Protein 9EDP (pdb70)

Sequence (305 aa):
GSTPFTLLPRRLPISEMTNSRFPLVIKGMVVVDPNLPLQANFQNGRITLDGELQQGTTLPTSSSTSIGRISGTYMSSTPPRVFNPVWMDLTENNWTEEFQPFNDDQPAPLGCPDFKAKILGTLIRQPNNNNGSSYYFDAYLDTRQHGTFAPYTGHAAVHSDQQQQAGHLAQGYKKIQFSPTTGIESSDQQNTDLNQLPDYGGAMTTVVSSKKGGLAPAAAPDFPGEMMILYFVVSDMMPPVRNPNGEERRDTEILCLLPQEMVTHFYEQQQAPSQGDVALVRYINAETGRVMMFEGKLHRRNNGFFTVSATARTLIVPDGYFRFDSWVNRFYTLSSPMM

Solvent-accessible surface area: 13825 Å² total; per-residue (Å²): 136,59,54,96,10,58,17,11,181,69,33,0,47,113,1,44,1,1,0,2,81,31,89,3,103,6,3,8,0,20,58,135,40,55,108,98,4,63,6,1,3,1,0,0,24,0,59,4,115,53,26,14,0,2,20,33,53,70,97,8,13,0,71,0,0,0,32,40,35,73,76,97,91,211,108,72,77,61,1,32,0,62,8,18,24,11,106,66,75,143,12,99,47,115,58,103,40,0,0,0,45,0,0,0,1,0,60,2,45,0,31,7,25,0,43,42,32,98,110,46,34,84,89,142,11,96,7,34,0,12,3,107,79,89,63,24,2,14,0,1,31,5,49,0,1,0,26,0,40,82,33,90,86,58,28,45,117,39,58,68,0,19,0,18,12,88,4,0,45,10,45,127,118,39,56,9,49,85,42,6,68,7,6,4,94,62,126,79,23,100,36,84,4,73,46,0,34,31,102,43,135,48,10,22,4,0,4,0,9,0,74,8,54,49,185,12,76,146,62,102,205,105,105,23,96,1,9,0,0,0,0,3,47,1,0,43,40,2,89,116,61,92,1,58,21,112,21,63,7,0,6,0,56,0,2,23,57,164,96,44,145,66,62,17,17,0,2,0,22,110,40,0,9,1,0,0,22,15,122,62,156,44,129,24,96,22,72,0,32,5,90,44,50,45,50,21,92,151,151,72,103,4,65,104,76

Secondary structure (DSSP, 8-state):
-PPPP---SS-GGG-B-SSSS-B--EEEE-TTS-SSB--SSS-B-TTS-B-TT--SSSSSTT-EEEEEESS-----EEEEEEEE-TTS-B--TTSSSSSSTT---S-SEEEEEEEE-GGG--EEEEEEEETT-TTTEEGGGTEEEEEESS-TTS--TT-EEEEEEEEE---TT--TTS---TTTT------PPPPB---STTEEEEEEEEEEPB--GGG----EEEEESS-HHHHHHHHHH-PPP-SSEEEEEEEETTT--EEEEEEEETTTEEEEE-SS-EEE-S-EEEEEEEEE-TTPPPPP-

Foldseek 3Di:
DFFDQWFPPDFQQPFAAQQAGFRFFFKKWAPPPDQKFFFQTQWAFLLARRAALYDLFVPAAQKWKAFWDPDDCVVWDWTKGQTAAPVRHRDDAPDQHLAHRNHHFFFFFFKFKKFFDPVLPTDIDIWTFGLQALRAAQRSRRMHIIIGPPCPPRHDGGTIMMTHTDFGADDPPGDRRHGGQNRRVDHDDHRGQDMGHQPDVQKGFIWTKGWTDHDYPPCDDDTDIDTDFHGSSRSNVSNVSSGDDDAQWWKKFWAQQPPRDGPFIWTQGRRGGTMAREDRMDIGGRRTDITTDDHDYSPDDTDHD

Organism: NCBI:txid2759888

Structure (mmCIF, N/CA/C/O backbone):
data_9EDP
#
_entry.id   9EDP
#
_cell.length_a   107.241
_cell.length_b   107.241
_cell.length_c   61.577
_cell.angle_alpha   90.00
_cell.angle_beta   90.00
_cell.angle_gamma   120.00
#
_symmetry.space_group_name_H-M   'P 31 2 1'
#
loop_
_entity.id
_entity.type
_entity.pdbx_description
1 polymer VP1
2 non-polymer 'CHLORIDE ION'
3 water water
#
loop_
_atom_site.group_PDB
_atom_site.id
_atom_site.type_symbol
_atom_site.label_atom_id
_atom_site.label_alt_id
_atom_site.label_comp_id
_atom_site.label_asym_id
_atom_site.label_entity_id
_atom_site.label_seq_id
_atom_site.pdbx_PDB_ins_code
_atom_site.Cartn_x
_atom_site.Cartn_y
_atom_site.Cartn_z
_atom_site.occupancy
_atom_site.B_iso_or_equiv
_atom_site.auth_seq_id
_atom_site.auth_comp_id
_atom_site.auth_asym_id
_atom_site.auth_atom_id
_atom_site.pdbx_PDB_model_num
ATOM 1 N N . GLY A 1 1 ? -36.905 -67.350 8.544 1.00 58.37 223 GLY A N 1
ATOM 2 C CA . GLY A 1 1 ? -37.557 -66.076 8.781 1.00 59.16 223 GLY A CA 1
ATOM 3 C C . GLY A 1 1 ? -36.607 -64.899 8.923 1.00 50.81 223 GLY A C 1
ATOM 4 O O . GLY A 1 1 ? -36.993 -63.754 8.684 1.00 58.06 223 GLY A O 1
ATOM 5 N N . SER A 1 2 ? -35.361 -65.168 9.310 1.00 48.21 224 SER A N 1
ATOM 6 C CA . SER A 1 2 ? -34.401 -64.093 9.526 1.00 48.07 224 SER A CA 1
ATOM 7 C C . SER A 1 2 ? -33.847 -63.590 8.196 1.00 38.29 224 SER A C 1
ATOM 8 O O . SER A 1 2 ? -33.661 -64.359 7.249 1.00 35.03 224 SER A O 1
ATOM 11 N N . THR A 1 3 ? -33.604 -62.289 8.130 1.00 34.01 225 THR A N 1
ATOM 12 C CA . THR A 1 3 ? -33.106 -61.653 6.918 1.00 27.46 225 THR A CA 1
ATOM 13 C C . THR A 1 3 ? -31.761 -62.245 6.513 1.00 22.50 225 THR A C 1
ATOM 14 O O . THR A 1 3 ? -30.822 -62.237 7.328 1.00 27.30 225 THR A O 1
ATOM 18 N N . PRO A 1 4 ? -31.620 -62.772 5.299 1.00 24.63 226 PRO A N 1
ATOM 19 C CA . PRO A 1 4 ? -30.318 -63.301 4.882 1.00 25.95 226 PRO A CA 1
ATOM 20 C C . PRO A 1 4 ? -29.297 -62.185 4.775 1.00 22.89 226 PRO A C 1
ATOM 21 O O . PRO A 1 4 ? -29.611 -61.072 4.353 1.00 20.31 226 PRO A O 1
ATOM 25 N N . PHE A 1 5 ? -28.065 -62.496 5.154 1.00 21.21 227 PHE A N 1
ATOM 26 C CA . PHE A 1 5 ? -26.989 -61.528 5.012 1.00 20.87 227 PHE A CA 1
ATOM 27 C C . PHE A 1 5 ? -26.621 -61.367 3.545 1.00 17.92 227 PHE A C 1
ATOM 28 O O . PHE A 1 5 ? -26.479 -62.355 2.816 1.00 17.22 227 PHE A O 1
ATOM 36 N N . THR A 1 6 ? -26.468 -60.117 3.109 1.00 17.46 228 THR A N 1
ATOM 37 C CA . THR A 1 6 ? -26.061 -59.814 1.745 1.00 15.61 228 THR A CA 1
ATOM 38 C C . THR A 1 6 ? -25.120 -58.618 1.753 1.00 14.28 228 THR A C 1
ATOM 39 O O . THR A 1 6 ? -25.061 -57.851 2.717 1.00 16.06 228 THR A O 1
ATOM 43 N N . LEU A 1 7 ? -24.366 -58.485 0.656 1.00 15.56 229 LEU A N 1
ATOM 44 C CA A LEU A 1 7 ? -23.579 -57.318 0.314 0.55 15.58 229 LEU A CA 1
ATOM 45 C CA B LEU A 1 7 ? -23.562 -57.328 0.293 0.45 15.59 229 LEU A CA 1
ATOM 46 C C . LEU A 1 7 ? -24.308 -56.502 -0.745 1.00 15.91 229 LEU A C 1
ATOM 47 O O . LEU A 1 7 ? -25.106 -57.046 -1.510 1.00 15.26 229 LEU A O 1
ATOM 56 N N . PRO A 1 8 ? -24.090 -55.191 -0.808 1.00 13.18 230 PRO A N 1
ATOM 57 C CA . PRO A 1 8 ? -24.732 -54.408 -1.873 1.00 15.17 230 PRO A CA 1
ATOM 58 C C . PRO A 1 8 ? -24.159 -54.813 -3.223 1.00 17.16 230 PRO A C 1
ATOM 59 O O . PRO A 1 8 ? -22.944 -54.938 -3.381 1.00 19.27 230 PRO A O 1
ATOM 63 N N . ARG A 1 9 ? -25.038 -55.038 -4.205 1.00 16.50 231 ARG A N 1
ATOM 64 C CA A ARG A 1 9 ? -24.586 -55.435 -5.538 0.42 17.95 231 ARG A CA 1
ATOM 65 C CA B ARG A 1 9 ? -24.580 -55.436 -5.536 0.58 17.87 231 ARG A CA 1
ATOM 66 C C . ARG A 1 9 ? -24.207 -54.176 -6.316 1.00 22.08 231 ARG A C 1
ATOM 67 O O . ARG A 1 9 ? -24.914 -53.705 -7.208 1.00 19.25 231 ARG A O 1
ATOM 82 N N . LEU A 1 10 ? -23.061 -53.615 -5.938 1.00 16.64 232 LEU A N 1
ATOM 83 C CA . LEU A 1 10 ? -22.514 -52.425 -6.554 1.00 15.70 232 LEU A CA 1
ATOM 84 C C . LEU A 1 10 ? -21.022 -52.652 -6.711 1.00 14.51 232 LEU A C 1
ATOM 85 O O . LEU A 1 10 ? -20.389 -53.190 -5.792 1.00 14.95 232 LEU A O 1
ATOM 90 N N . PRO A 1 11 ? -20.424 -52.231 -7.820 1.00 15.98 233 PRO A N 1
ATOM 91 C CA . PRO A 1 11 ? -18.964 -52.303 -7.917 1.00 15.44 233 PRO A CA 1
ATOM 92 C C . PRO A 1 11 ? -18.326 -51.321 -6.951 1.00 13.80 233 PRO A C 1
ATOM 93 O O . PRO A 1 11 ? -18.893 -50.271 -6.633 1.00 13.01 233 PRO A O 1
ATOM 97 N N . ILE A 1 12 ? -17.140 -51.700 -6.458 1.00 11.71 234 ILE A N 1
ATOM 98 C CA . ILE A 1 12 ? -16.429 -50.852 -5.503 1.00 12.90 234 ILE A CA 1
ATOM 99 C C . ILE A 1 12 ? -16.169 -49.474 -6.093 1.00 9.81 234 ILE A C 1
ATOM 100 O O . ILE A 1 12 ? -16.102 -48.477 -5.359 1.00 13.29 234 ILE A O 1
ATOM 105 N N . SER A 1 13 ? -16.016 -49.393 -7.421 1.00 12.39 235 SER A N 1
ATOM 106 C CA . SER A 1 13 ? -15.759 -48.124 -8.084 1.00 14.14 235 SER A CA 1
ATOM 107 C C . SER A 1 13 ? -16.893 -47.123 -7.888 1.00 15.26 235 SER A C 1
ATOM 108 O O . SER A 1 13 ? -16.680 -45.922 -8.085 1.00 15.12 235 SER A O 1
ATOM 111 N N . GLU A 1 14 ? -18.091 -47.584 -7.530 1.00 12.56 236 GLU A N 1
ATOM 112 C CA . GLU A 1 14 ? -19.226 -46.695 -7.314 1.00 12.50 236 GLU A CA 1
ATOM 113 C C . GLU A 1 14 ? -19.453 -46.394 -5.837 1.00 15.80 236 GLU A C 1
ATOM 114 O O . GLU A 1 14 ? -20.450 -45.756 -5.481 1.00 14.51 236 GLU A O 1
ATOM 120 N N . MET A 1 15 ? -18.537 -46.809 -4.977 1.00 12.57 237 MET A N 1
ATOM 121 C CA . MET A 1 15 ? -18.679 -46.582 -3.552 1.00 10.72 237 MET A CA 1
ATOM 122 C C . MET A 1 15 ? -17.809 -45.417 -3.094 1.00 13.51 237 MET A C 1
ATOM 123 O O . MET A 1 15 ? -16.939 -44.927 -3.817 1.00 12.38 237 MET A O 1
ATOM 128 N N . THR A 1 16 ? -18.048 -44.980 -1.858 1.00 11.39 238 THR A N 1
ATOM 129 C CA . THR A 1 16 ? -17.378 -43.811 -1.319 1.00 9.60 238 THR A CA 1
ATOM 130 C C . THR A 1 16 ? -16.767 -44.138 0.036 1.00 12.19 238 THR A C 1
ATOM 131 O O . THR A 1 16 ? -17.189 -45.068 0.724 1.00 11.85 238 THR A O 1
ATOM 135 N N . ASN A 1 17 ? -15.746 -43.361 0.392 1.00 10.43 239 ASN A N 1
ATOM 136 C CA . ASN A 1 17 ? -15.017 -43.584 1.635 1.00 10.22 239 ASN A CA 1
ATOM 137 C C . ASN A 1 17 ? -15.895 -43.272 2.842 1.00 13.29 239 ASN A C 1
ATOM 138 O O . ASN A 1 17 ? -16.674 -42.312 2.836 1.00 14.82 239 ASN A O 1
ATOM 143 N N . SER A 1 18 ? -15.754 -44.075 3.894 1.00 12.01 240 SER A N 1
ATOM 144 C CA . SER A 1 18 ? -16.504 -43.850 5.124 1.00 10.40 240 SER A CA 1
ATOM 145 C C . SER A 1 18 ? -15.824 -42.878 6.089 1.00 12.18 240 SER A C 1
ATOM 146 O O . SER A 1 18 ? -16.402 -42.575 7.141 1.00 13.00 240 SER A O 1
ATOM 149 N N . ARG A 1 19 ? -14.616 -42.396 5.771 1.00 10.41 241 ARG A N 1
ATOM 150 C CA . ARG A 1 19 ? -13.883 -41.490 6.650 1.00 8.97 241 ARG A CA 1
ATOM 151 C C . ARG A 1 19 ? -13.722 -40.085 6.079 1.00 15.20 241 ARG A C 1
ATOM 152 O O . ARG A 1 19 ? -13.259 -39.187 6.799 1.00 12.65 241 ARG A O 1
ATOM 160 N N . PHE A 1 20 ? -14.098 -39.868 4.821 1.00 11.77 242 PHE A N 1
ATOM 161 C CA . PHE A 1 20 ? -14.032 -38.556 4.181 1.00 15.76 242 PHE A CA 1
ATOM 162 C C . PHE A 1 20 ? -14.853 -38.646 2.897 1.00 14.50 242 PHE A C 1
ATOM 163 O O . PHE A 1 20 ? -14.932 -39.723 2.293 1.00 13.32 242 PHE A O 1
ATOM 171 N N . PRO A 1 21 ? -15.514 -37.561 2.474 1.00 15.17 243 PRO A N 1
ATOM 172 C CA . PRO A 1 21 ? -16.417 -37.648 1.312 1.00 17.52 243 PRO A CA 1
ATOM 173 C C . PRO A 1 21 ? -15.666 -37.777 -0.006 1.00 16.39 243 PRO A C 1
ATOM 174 O O . PRO A 1 21 ? -15.407 -36.778 -0.682 1.00 15.09 243 PRO A O 1
ATOM 178 N N . LEU A 1 22 ? -15.302 -39.008 -0.361 1.00 13.92 244 LEU A N 1
ATOM 179 C CA . LEU A 1 22 ? -14.422 -39.283 -1.496 1.00 11.07 244 LEU A CA 1
ATOM 180 C C . LEU A 1 22 ? -14.824 -40.606 -2.129 1.00 11.95 244 LEU A C 1
ATOM 181 O O . LEU A 1 22 ? -15.321 -41.503 -1.452 1.00 14.80 244 LEU A O 1
ATOM 186 N N . VAL A 1 23 ? -14.599 -40.731 -3.440 1.00 12.39 245 VAL A N 1
ATOM 187 C CA . VAL A 1 23 ? -14.839 -42.005 -4.105 1.00 11.34 245 VAL A CA 1
ATOM 188 C C . VAL A 1 23 ? -13.726 -42.990 -3.753 1.00 9.80 245 VAL A C 1
ATOM 189 O O . VAL A 1 23 ? -12.582 -42.612 -3.477 1.00 13.18 245 VAL A O 1
ATOM 193 N N . ILE A 1 24 ? -14.071 -44.272 -3.757 1.00 12.66 246 ILE A N 1
ATOM 194 C CA . ILE A 1 24 ? -13.081 -45.331 -3.593 1.00 9.56 246 ILE A CA 1
ATOM 195 C C . ILE A 1 24 ? -12.378 -45.524 -4.924 1.00 14.12 246 ILE A C 1
ATOM 196 O O . ILE A 1 24 ? -13.034 -45.695 -5.960 1.00 14.74 246 ILE A O 1
ATOM 201 N N . LYS A 1 25 ? -11.048 -45.502 -4.904 1.00 12.10 247 LYS A N 1
ATOM 202 C CA . LYS A 1 25 ? -10.280 -45.709 -6.127 1.00 12.23 247 LYS A CA 1
ATOM 203 C C . LYS A 1 25 ? -9.662 -47.102 -6.224 1.00 15.39 247 LYS A C 1
ATOM 204 O O . LYS A 1 25 ? -9.102 -47.440 -7.275 1.00 14.43 247 LYS A O 1
ATOM 210 N N . GLY A 1 26 ? -9.749 -47.907 -5.176 1.00 13.81 248 GLY A N 1
ATOM 211 C CA . GLY A 1 26 ? -9.238 -49.263 -5.225 1.00 13.47 248 GLY A CA 1
ATOM 212 C C . GLY A 1 26 ? -9.120 -49.838 -3.826 1.00 15.30 248 GLY A C 1
ATOM 213 O O . GLY A 1 26 ? -9.598 -49.261 -2.855 1.00 12.86 248 GLY A O 1
ATOM 214 N N . MET A 1 27 ? -8.487 -51.006 -3.753 1.00 12.72 249 MET A N 1
ATOM 215 C CA . MET A 1 27 ? -8.225 -51.659 -2.476 1.00 11.45 249 MET A CA 1
ATOM 216 C C . MET A 1 27 ? -6.745 -52.003 -2.390 1.00 14.27 249 MET A C 1
ATOM 217 O O . MET A 1 27 ? -6.073 -52.159 -3.407 1.00 12.87 249 MET A O 1
ATOM 222 N N . VAL A 1 28 ? -6.233 -52.128 -1.167 1.00 12.55 250 VAL A N 1
ATOM 223 C CA . VAL A 1 28 ? -4.824 -52.464 -0.981 1.00 12.75 250 VAL A CA 1
ATOM 224 C C . VAL A 1 28 ? -4.667 -53.385 0.214 1.00 13.46 250 VAL A C 1
ATOM 225 O O . VAL A 1 28 ? -5.311 -53.197 1.251 1.00 14.24 250 VAL A O 1
ATOM 229 N N A VAL A 1 29 ? -3.832 -54.408 0.062 0.92 12.85 251 VAL A N 1
ATOM 230 N N B VAL A 1 29 ? -3.800 -54.380 0.051 0.08 12.97 251 VAL A N 1
ATOM 231 C CA A VAL A 1 29 ? -3.314 -55.162 1.196 0.92 13.14 251 VAL A CA 1
ATOM 232 C CA B VAL A 1 29 ? -3.271 -55.200 1.130 0.08 13.29 251 VAL A CA 1
ATOM 233 C C A VAL A 1 29 ? -1.796 -55.025 1.160 0.92 14.86 251 VAL A C 1
ATOM 234 C C B VAL A 1 29 ? -1.761 -55.015 1.137 0.08 14.84 251 VAL A C 1
ATOM 235 O O A VAL A 1 29 ? -1.185 -55.095 0.091 0.92 14.95 251 VAL A O 1
ATOM 236 O O B VAL A 1 29 ? -1.123 -55.081 0.080 0.08 15.00 251 VAL A O 1
ATOM 243 N N . ASP A 1 30 ? -1.191 -54.774 2.317 1.00 14.68 252 ASP A N 1
ATOM 244 C CA . ASP A 1 30 ? 0.224 -54.423 2.337 1.00 14.26 252 ASP A CA 1
ATOM 245 C C . ASP A 1 30 ? 0.806 -54.696 3.713 1.00 15.91 252 ASP A C 1
ATOM 246 O O . ASP A 1 30 ? 0.297 -54.171 4.708 1.00 15.44 252 ASP A O 1
ATOM 251 N N . PRO A 1 31 ? 1.873 -55.487 3.818 1.00 17.97 253 PRO A N 1
ATOM 252 C CA . PRO A 1 31 ? 2.510 -55.668 5.132 1.00 18.49 253 PRO A CA 1
ATOM 253 C C . PRO A 1 31 ? 3.106 -54.394 5.697 1.00 19.77 253 PRO A C 1
ATOM 254 O O . PRO A 1 31 ? 3.417 -54.358 6.892 1.00 20.42 253 PRO A O 1
ATOM 258 N N . ASN A 1 32 ? 3.291 -53.352 4.886 1.00 17.28 254 ASN A N 1
ATOM 259 C CA . ASN A 1 32 ? 3.811 -52.090 5.387 1.00 18.59 254 ASN A CA 1
ATOM 260 C C . ASN A 1 32 ? 2.716 -51.084 5.722 1.00 20.81 254 ASN A C 1
ATOM 261 O O . ASN A 1 32 ? 3.029 -49.953 6.106 1.00 22.94 254 ASN A O 1
ATOM 266 N N . LEU A 1 33 ? 1.449 -51.464 5.598 1.00 17.35 255 LEU A N 1
ATOM 267 C CA . LEU A 1 33 ? 0.373 -50.694 6.212 1.00 14.32 255 LEU A CA 1
ATOM 268 C C . LEU A 1 33 ? 0.090 -51.254 7.597 1.00 16.06 255 LEU A C 1
ATOM 269 O O . LEU A 1 33 ? 0.495 -52.380 7.905 1.00 16.19 255 LEU A O 1
ATOM 274 N N . PRO A 1 34 ? -0.578 -50.497 8.470 1.00 15.48 256 PRO A N 1
ATOM 275 C CA . PRO A 1 34 ? -0.776 -50.979 9.844 1.00 16.20 256 PRO A CA 1
ATOM 276 C C . PRO A 1 34 ? -1.460 -52.335 9.854 1.00 17.00 256 PRO A C 1
ATOM 277 O O . PRO A 1 34 ? -2.415 -52.576 9.114 1.00 14.94 256 PRO A O 1
ATOM 281 N N . LEU A 1 35 ? -0.936 -53.240 10.680 1.00 13.72 257 LEU A N 1
ATOM 282 C CA . LEU A 1 35 ? -1.489 -54.589 10.711 1.00 15.61 257 LEU A CA 1
ATOM 283 C C . LEU A 1 35 ? -2.854 -54.616 11.373 1.00 17.89 257 LEU A C 1
ATOM 284 O O . LEU A 1 35 ? -3.674 -55.487 11.061 1.00 20.24 257 LEU A O 1
ATOM 289 N N . GLN A 1 36 ? -3.109 -53.683 12.285 1.00 15.74 258 GLN A N 1
ATOM 290 C CA . GLN A 1 36 ? -4.411 -53.498 12.900 1.00 15.30 258 GLN A CA 1
ATOM 291 C C . GLN A 1 36 ? -4.892 -52.088 12.603 1.00 14.03 258 GLN A C 1
ATOM 292 O O . GLN A 1 36 ? -4.085 -51.172 12.444 1.00 16.54 258 GLN A O 1
ATOM 298 N N . ALA A 1 37 ? -6.213 -51.925 12.520 1.00 13.91 259 ALA A N 1
ATOM 299 C CA . ALA A 1 37 ? -6.830 -50.644 12.199 1.00 12.06 259 ALA A CA 1
ATOM 300 C C . ALA A 1 37 ? -7.729 -50.206 13.344 1.00 12.94 259 ALA A C 1
ATOM 301 O O . ALA A 1 37 ? -8.462 -51.019 13.910 1.00 13.53 259 ALA A O 1
ATOM 303 N N . ASN A 1 38 ? -7.692 -48.909 13.664 1.00 11.28 260 ASN A N 1
ATOM 304 C CA . ASN A 1 38 ? -8.452 -48.384 14.790 1.00 11.35 260 ASN A CA 1
ATOM 305 C C . ASN A 1 38 ? -9.390 -47.248 14.402 1.00 11.96 260 ASN A C 1
ATOM 306 O O . ASN A 1 38 ? -9.795 -46.471 15.272 1.00 12.78 260 ASN A O 1
ATOM 311 N N . PHE A 1 39 ? -9.764 -47.144 13.125 1.00 13.00 261 PHE A N 1
ATOM 312 C CA . PHE A 1 39 ? -10.641 -46.062 12.693 1.00 14.51 261 PHE A CA 1
ATOM 313 C C . PHE A 1 39 ? -11.927 -46.059 13.510 1.00 13.04 261 PHE A C 1
ATOM 314 O O . PHE A 1 39 ? -12.417 -47.107 13.943 1.00 12.68 261 PHE A O 1
ATOM 322 N N . GLN A 1 40 ? -12.484 -44.864 13.708 1.00 11.42 262 GLN A N 1
ATOM 323 C CA . GLN A 1 40 ? -13.752 -44.732 14.411 1.00 9.23 262 GLN A CA 1
ATOM 324 C C . GLN A 1 40 ? -14.913 -44.476 13.468 1.00 11.32 262 GLN A C 1
ATOM 325 O O . GLN A 1 40 ? -16.069 -44.699 13.851 1.00 12.65 262 GLN A O 1
ATOM 331 N N . ASN A 1 41 ? -14.632 -44.025 12.251 1.00 12.19 263 ASN A N 1
ATOM 332 C CA . ASN A 1 41 ? -15.639 -43.906 11.213 1.00 11.00 263 ASN A CA 1
ATOM 333 C C . ASN A 1 41 ? -15.562 -45.111 10.284 1.00 10.78 263 ASN A C 1
ATOM 334 O O . ASN A 1 41 ? -14.517 -45.753 10.150 1.00 13.10 263 ASN A O 1
ATOM 339 N N . GLY A 1 42 ? -16.695 -45.435 9.670 1.00 10.27 264 GLY A N 1
ATOM 340 C CA . GLY A 1 42 ? -16.756 -46.625 8.845 1.00 11.63 264 GLY A CA 1
ATOM 341 C C . GLY A 1 42 ? -16.698 -47.912 9.627 1.00 13.40 264 GLY A C 1
ATOM 342 O O . GLY A 1 42 ? -16.122 -48.895 9.142 1.00 13.67 264 GLY A O 1
ATOM 343 N N . ARG A 1 43 ? -17.279 -47.930 10.831 1.00 9.83 265 ARG A N 1
ATOM 344 C CA . ARG A 1 43 ? -17.276 -49.096 11.713 1.00 11.72 265 ARG A CA 1
ATOM 345 C C . ARG A 1 43 ? -18.712 -49.535 11.983 1.00 11.46 265 ARG A C 1
ATOM 346 O O . ARG A 1 43 ? -19.506 -48.774 12.544 1.00 12.25 265 ARG A O 1
ATOM 354 N N . ILE A 1 44 ? -19.034 -50.762 11.600 1.00 13.26 266 ILE A N 1
ATOM 355 C CA . ILE A 1 44 ? -20.341 -51.347 11.880 1.00 11.16 266 ILE A CA 1
ATOM 356 C C . ILE A 1 44 ? -20.160 -52.855 11.904 1.00 11.19 266 ILE A C 1
ATOM 357 O O . ILE A 1 44 ? -19.307 -53.401 11.202 1.00 14.39 266 ILE A O 1
ATOM 362 N N . THR A 1 45 ? -20.940 -53.532 12.745 1.00 13.13 267 THR A N 1
ATOM 363 C CA . THR A 1 45 ? -20.954 -54.986 12.672 1.00 11.71 267 THR A CA 1
ATOM 364 C C . THR A 1 45 ? -21.741 -55.436 11.446 1.00 13.42 267 THR A C 1
ATOM 365 O O . THR A 1 45 ? -22.523 -54.678 10.866 1.00 13.76 267 THR A O 1
ATOM 369 N N . LEU A 1 46 ? -21.541 -56.699 11.061 1.00 11.42 268 LEU A N 1
ATOM 370 C CA . LEU A 1 46 ? -22.267 -57.212 9.906 1.00 10.26 268 LEU A CA 1
ATOM 371 C C . LEU A 1 46 ? -23.765 -57.272 10.163 1.00 13.58 268 LEU A C 1
ATOM 372 O O . LEU A 1 46 ? -24.550 -57.206 9.211 1.00 14.43 268 LEU A O 1
ATOM 377 N N . ASP A 1 47 ? -24.189 -57.387 11.425 1.00 13.89 269 ASP A N 1
ATOM 378 C CA . ASP A 1 47 ? -25.621 -57.387 11.695 1.00 16.92 269 ASP A CA 1
ATOM 379 C C . ASP A 1 47 ? -26.163 -55.986 11.959 1.00 19.52 269 ASP A C 1
ATOM 380 O O . ASP A 1 47 ? -27.320 -55.842 12.364 1.00 16.77 269 ASP A O 1
ATOM 385 N N . GLY A 1 48 ? -25.373 -54.954 11.688 1.00 14.23 270 GLY A N 1
ATOM 386 C CA . GLY A 1 48 ? -25.887 -53.604 11.584 1.00 13.97 270 GLY A CA 1
ATOM 387 C C . GLY A 1 48 ? -25.767 -52.737 12.814 1.00 17.15 270 GLY A C 1
ATOM 388 O O . GLY A 1 48 ? -26.520 -51.764 12.927 1.00 14.69 270 GLY A O 1
ATOM 389 N N . GLU A 1 49 ? -24.844 -53.035 13.726 1.00 13.51 271 GLU A N 1
ATOM 390 C CA . GLU A 1 49 ? -24.645 -52.228 14.924 1.00 13.67 271 GLU A CA 1
ATOM 391 C C . GLU A 1 49 ? -23.509 -51.237 14.673 1.00 15.24 271 GLU A C 1
ATOM 392 O O . GLU A 1 49 ? -22.343 -51.633 14.568 1.00 12.98 271 GLU A O 1
ATOM 398 N N . LEU A 1 50 ? -23.854 -49.953 14.589 1.00 13.77 272 LEU A N 1
ATOM 399 C CA . LEU A 1 50 ? -22.861 -48.904 14.407 1.00 11.13 272 LEU A CA 1
ATOM 400 C C . LEU A 1 50 ? -21.909 -48.859 15.594 1.00 15.23 272 LEU A C 1
ATOM 401 O O . LEU A 1 50 ? -22.303 -49.088 16.741 1.00 13.80 272 LEU A O 1
ATOM 406 N N . GLN A 1 51 ? -20.652 -48.533 15.316 1.00 12.57 273 GLN A N 1
ATOM 407 C CA A GLN A 1 51 ? -19.616 -48.463 16.337 0.63 13.82 273 GLN A CA 1
ATOM 408 C CA B GLN A 1 51 ? -19.620 -48.464 16.339 0.37 13.88 273 GLN A CA 1
ATOM 409 C C . GLN A 1 51 ? -18.865 -47.149 16.216 1.00 16.41 273 GLN A C 1
ATOM 410 O O . GLN A 1 51 ? -18.931 -46.464 15.193 1.00 13.54 273 GLN A O 1
ATOM 421 N N . GLY A 1 52 ? -18.126 -46.815 17.272 1.00 12.19 274 GLY A N 1
ATOM 422 C CA . GLY A 1 52 ? -17.258 -45.649 17.212 1.00 11.86 274 GLY A CA 1
ATOM 423 C C . GLY A 1 52 ? -18.047 -44.366 17.045 1.00 13.85 274 GLY A C 1
ATOM 424 O O . GLY A 1 52 ? -18.952 -44.054 17.830 1.00 15.06 274 GLY A O 1
ATOM 425 N N . THR A 1 53 ? -17.685 -43.596 16.024 1.00 14.02 275 THR A N 1
ATOM 426 C CA . THR A 1 53 ? -18.389 -42.368 15.669 1.00 13.21 275 THR A CA 1
ATOM 427 C C . THR A 1 53 ? -19.107 -42.509 14.329 1.00 13.37 275 THR A C 1
ATOM 428 O O . THR A 1 53 ? -19.341 -41.520 13.641 1.00 13.71 275 THR A O 1
ATOM 432 N N . THR A 1 54 ? -19.467 -43.734 13.950 1.00 11.50 276 THR A N 1
ATOM 433 C CA . THR A 1 54 ? -19.877 -43.992 12.567 1.00 11.17 276 THR A CA 1
ATOM 434 C C . THR A 1 54 ? -21.331 -43.595 12.328 1.00 13.60 276 THR A C 1
ATOM 435 O O . THR A 1 54 ? -22.236 -44.051 13.034 1.00 12.98 276 THR A O 1
ATOM 439 N N . LEU A 1 55 ? -21.539 -42.736 11.328 1.00 11.36 277 LEU A N 1
ATOM 440 C CA . LEU A 1 55 ? -22.872 -42.421 10.826 1.00 14.56 277 LEU A CA 1
ATOM 441 C C . LEU A 1 55 ? -23.421 -43.567 9.975 1.00 12.08 277 LEU A C 1
ATOM 442 O O . LEU A 1 55 ? -22.669 -44.250 9.285 1.00 12.85 277 LEU A O 1
ATOM 447 N N . PRO A 1 56 ? -24.741 -43.752 9.954 1.00 13.01 278 PRO A N 1
ATOM 448 C CA . PRO A 1 56 ? -25.313 -44.813 9.111 1.00 13.26 278 PRO A CA 1
ATOM 449 C C . PRO A 1 56 ? -25.283 -44.500 7.618 1.00 10.14 278 PRO A C 1
ATOM 450 O O . PRO A 1 56 ? -25.292 -45.432 6.800 1.00 13.16 278 PRO A O 1
ATOM 454 N N . THR A 1 57 ? -25.281 -43.219 7.245 1.00 13.10 279 THR A N 1
ATOM 455 C CA . THR A 1 57 ? -25.299 -42.768 5.857 1.00 10.64 279 THR A CA 1
ATOM 456 C C . THR A 1 57 ? -24.334 -41.594 5.723 1.00 12.63 279 THR A C 1
ATOM 457 O O . THR A 1 57 ? -23.838 -41.061 6.716 1.00 12.96 279 THR A O 1
ATOM 461 N N . SER A 1 58 ? -24.106 -41.138 4.491 1.00 12.63 280 SER A N 1
ATOM 462 C CA A SER A 1 58 ? -23.125 -40.083 4.216 0.57 13.83 280 SER A CA 1
ATOM 463 C CA B SER A 1 58 ? -23.114 -40.086 4.247 0.28 13.86 280 SER A CA 1
ATOM 464 C CA C SER A 1 58 ? -23.117 -40.086 4.238 0.15 13.88 280 SER A CA 1
ATOM 465 C C . SER A 1 58 ? -23.736 -38.696 4.394 1.00 16.31 280 SER A C 1
ATOM 466 O O . SER A 1 58 ? -23.709 -37.853 3.493 1.00 15.29 280 SER A O 1
ATOM 473 N N . THR A 1 59 ? -24.280 -38.444 5.585 1.00 14.60 281 THR A N 1
ATOM 474 C CA . THR A 1 59 ? -24.896 -37.142 5.798 1.00 14.23 281 THR A CA 1
ATOM 475 C C . THR A 1 59 ? -23.866 -36.065 6.111 1.00 15.27 281 THR A C 1
ATOM 476 O O . THR A 1 59 ? -23.998 -34.924 5.652 1.00 20.05 281 THR A O 1
ATOM 480 N N . SER A 1 60 ? -22.844 -36.396 6.892 1.00 12.26 282 SER A N 1
ATOM 481 C CA . SER A 1 60 ? -21.981 -35.357 7.435 1.00 12.08 282 SER A CA 1
ATOM 482 C C . SER A 1 60 ? -20.621 -35.904 7.832 1.00 13.23 282 SER A C 1
ATOM 483 O O . SER A 1 60 ? -20.049 -35.482 8.840 1.00 13.98 282 SER A O 1
ATOM 486 N N . ILE A 1 61 ? -20.102 -36.857 7.057 1.00 12.78 283 ILE A N 1
ATOM 487 C CA . ILE A 1 61 ? -18.804 -37.438 7.379 1.00 10.21 283 ILE A CA 1
ATOM 488 C C . ILE A 1 61 ? -17.734 -36.363 7.325 1.00 15.01 283 ILE A C 1
ATOM 489 O O . ILE A 1 61 ? -17.617 -35.627 6.335 1.00 14.95 283 ILE A O 1
ATOM 494 N N . GLY A 1 62 ? -16.930 -36.283 8.386 1.00 12.81 284 GLY A N 1
ATOM 495 C CA . GLY A 1 62 ? -15.859 -35.312 8.479 1.00 13.74 284 GLY A CA 1
ATOM 496 C C . GLY A 1 62 ? -16.275 -33.963 9.019 1.00 11.46 284 GLY A C 1
ATOM 497 O O . GLY A 1 62 ? -15.412 -33.096 9.210 1.00 12.34 284 GLY A O 1
ATOM 498 N N . ARG A 1 63 ? -17.562 -33.757 9.282 1.00 11.68 285 ARG A N 1
ATOM 499 C CA . ARG A 1 63 ? -18.038 -32.477 9.784 1.00 11.13 285 ARG A CA 1
ATOM 500 C C . ARG A 1 63 ? -18.125 -32.477 11.306 1.00 11.81 285 ARG A C 1
ATOM 501 O O . ARG A 1 63 ? -18.251 -33.526 11.937 1.00 12.98 285 ARG A O 1
ATOM 509 N N . ILE A 1 64 ? -18.051 -31.275 11.896 1.00 11.38 286 ILE A N 1
ATOM 510 C CA . ILE A 1 64 ? -18.465 -31.065 13.281 1.00 11.59 286 ILE A CA 1
ATOM 511 C C . ILE A 1 64 ? -19.436 -29.891 13.307 1.00 12.46 286 ILE A C 1
ATOM 512 O O . ILE A 1 64 ? -19.421 -29.021 12.434 1.00 15.33 286 ILE A O 1
ATOM 517 N N . SER A 1 65 ? -20.292 -29.878 14.330 1.00 11.19 287 SER A N 1
ATOM 518 C CA . SER A 1 65 ? -21.388 -28.919 14.396 1.00 12.01 287 SER A CA 1
ATOM 519 C C . SER A 1 65 ? -21.606 -28.496 15.838 1.00 13.71 287 SER A C 1
ATOM 520 O O . SER A 1 65 ? -21.280 -29.226 16.770 1.00 12.64 287 SER A O 1
ATOM 523 N N . GLY A 1 66 ? -22.219 -27.332 16.007 1.00 15.25 288 GLY A N 1
ATOM 524 C CA . GLY A 1 66 ? -22.586 -26.903 17.345 1.00 18.01 288 GLY A CA 1
ATOM 525 C C . GLY A 1 66 ? -23.057 -25.468 17.321 1.00 14.56 288 GLY A C 1
ATOM 526 O O . GLY A 1 66 ? -23.456 -24.955 16.279 1.00 16.05 288 GLY A O 1
ATOM 527 N N . THR A 1 67 ? -23.009 -24.831 18.487 1.00 16.38 289 THR A N 1
ATOM 528 C CA . THR A 1 67 ? -23.415 -23.441 18.604 1.00 17.52 289 THR A CA 1
ATOM 529 C C . THR A 1 67 ? -22.215 -22.595 19.003 1.00 21.49 289 THR A C 1
ATOM 530 O O . THR A 1 67 ? -21.340 -23.045 19.749 1.00 20.16 289 THR A O 1
ATOM 534 N N . TYR A 1 68 ? -22.179 -21.374 18.482 1.00 17.58 290 TYR A N 1
ATOM 535 C CA . TYR A 1 68 ? -21.030 -20.505 18.671 1.00 16.49 290 TYR A CA 1
ATOM 536 C C . TYR A 1 68 ? -20.935 -20.064 20.125 1.00 19.70 290 TYR A C 1
ATOM 537 O O . TYR A 1 68 ? -21.943 -19.729 20.747 1.00 19.81 290 TYR A O 1
ATOM 546 N N . MET A 1 69 ? -19.716 -20.086 20.660 1.00 17.88 291 MET A N 1
ATOM 547 C CA . MET A 1 69 ? -19.405 -19.589 22.000 1.00 19.11 291 MET A CA 1
ATOM 548 C C . MET A 1 69 ? -18.561 -18.329 21.863 1.00 21.79 291 MET A C 1
ATOM 549 O O . MET A 1 69 ? -17.451 -18.380 21.328 1.00 24.62 291 MET A O 1
ATOM 554 N N . SER A 1 70 ? -19.085 -17.195 22.336 1.00 26.18 292 SER A N 1
ATOM 555 C CA . SER A 1 70 ? -18.315 -15.960 22.242 1.00 36.10 292 SER A CA 1
ATOM 556 C C . SER A 1 70 ? -17.118 -15.938 23.188 1.00 46.25 292 SER A C 1
ATOM 557 O O . SER A 1 70 ? -16.316 -15.001 23.122 1.00 51.10 292 SER A O 1
ATOM 560 N N . SER A 1 71 ? -16.973 -16.942 24.050 1.00 44.74 293 SER A N 1
ATOM 561 C CA . SER A 1 71 ? -15.844 -17.035 24.964 1.00 65.20 293 SER A CA 1
ATOM 562 C C . SER A 1 71 ? -15.307 -18.460 24.975 1.00 57.29 293 SER A C 1
ATOM 563 O O . SER A 1 71 ? -16.060 -19.428 24.834 1.00 52.21 293 SER A O 1
ATOM 566 N N . THR A 1 72 ? -13.992 -18.576 25.148 1.00 51.61 294 THR A N 1
ATOM 567 C CA . THR A 1 72 ? -13.366 -19.877 25.330 1.00 53.60 294 THR A CA 1
ATOM 568 C C . THR A 1 72 ? -13.943 -20.572 26.567 1.00 60.70 294 THR A C 1
ATOM 569 O O . THR A 1 72 ? -14.336 -19.909 27.533 1.00 64.78 294 THR A O 1
ATOM 573 N N A PRO A 1 73 ? -14.008 -21.915 26.563 0.45 54.93 295 PRO A N 1
ATOM 574 N N B PRO A 1 73 ? -14.040 -21.914 26.550 0.55 54.93 295 PRO A N 1
ATOM 575 C CA A PRO A 1 73 ? -14.434 -22.701 27.728 0.45 56.63 295 PRO A CA 1
ATOM 576 C CA B PRO A 1 73 ? -14.561 -22.706 27.674 0.55 56.62 295 PRO A CA 1
ATOM 577 C C A PRO A 1 73 ? -13.634 -22.383 28.992 0.45 52.34 295 PRO A C 1
ATOM 578 C C B PRO A 1 73 ? -13.918 -22.366 29.020 0.55 52.47 295 PRO A C 1
ATOM 579 O O A PRO A 1 73 ? -12.506 -22.859 29.128 0.45 47.42 295 PRO A O 1
ATOM 580 O O B PRO A 1 73 ? -14.645 -22.040 29.959 0.55 50.53 295 PRO A O 1
ATOM 587 N N . ARG A 1 89 ? -1.567 -14.310 7.720 1.00 68.73 311 ARG A N 1
ATOM 588 C CA . ARG A 1 89 ? -2.712 -13.764 8.442 1.00 67.25 311 ARG A CA 1
ATOM 589 C C . ARG A 1 89 ? -2.798 -14.340 9.850 1.00 54.60 311 ARG A C 1
ATOM 590 O O . ARG A 1 89 ? -2.051 -15.259 10.198 1.00 53.38 311 ARG A O 1
ATOM 598 N N . VAL A 1 90 ? -3.712 -13.797 10.652 1.00 47.77 312 VAL A N 1
ATOM 599 C CA . VAL A 1 90 ? -3.908 -14.209 12.040 1.00 47.91 312 VAL A CA 1
ATOM 600 C C . VAL A 1 90 ? -5.245 -14.936 12.143 1.00 38.23 312 VAL A C 1
ATOM 601 O O . VAL A 1 90 ? -6.304 -14.364 11.854 1.00 34.94 312 VAL A O 1
ATOM 605 N N . PHE A 1 91 ? -5.194 -16.195 12.560 1.00 39.59 313 PHE A N 1
ATOM 606 C CA . PHE A 1 91 ? -6.361 -17.068 12.600 1.00 35.28 313 PHE A CA 1
ATOM 607 C C . PHE A 1 91 ? -6.810 -17.232 14.045 1.00 36.49 313 PHE A C 1
ATOM 608 O O . PHE A 1 91 ? -6.094 -17.817 14.864 1.00 45.16 313 PHE A O 1
ATOM 616 N N . ASN A 1 92 ? -7.992 -16.719 14.352 1.00 24.78 314 ASN A N 1
ATOM 617 C CA . ASN A 1 92 ? -8.483 -16.811 15.711 1.00 25.92 314 ASN A CA 1
ATOM 618 C C . ASN A 1 92 ? -9.444 -17.983 15.860 1.00 23.63 314 ASN A C 1
ATOM 619 O O . ASN A 1 92 ? -10.134 -18.354 14.906 1.00 22.01 314 ASN A O 1
ATOM 624 N N . PRO A 1 93 ? -9.486 -18.591 17.046 1.00 25.18 315 PRO A N 1
ATOM 625 C CA . PRO A 1 93 ? -10.382 -19.731 17.250 1.00 23.32 315 PRO A CA 1
ATOM 626 C C . PRO A 1 93 ? -11.836 -19.296 17.259 1.00 22.84 315 PRO A C 1
ATOM 627 O O . PRO A 1 93 ? -12.184 -18.221 17.756 1.00 22.92 315 PRO A O 1
ATOM 631 N N . VAL A 1 94 ? -12.679 -20.137 16.677 1.00 18.21 316 VAL A N 1
ATOM 632 C CA . VAL A 1 94 ? -14.128 -19.985 16.701 1.00 20.36 316 VAL A CA 1
ATOM 633 C C . VAL A 1 94 ? -14.645 -21.163 17.513 1.00 20.12 316 VAL A C 1
ATOM 634 O O . VAL A 1 94 ? -14.657 -22.297 17.020 1.00 19.99 316 VAL A O 1
ATOM 638 N N . TRP A 1 95 ? -15.053 -20.911 18.758 1.00 18.20 317 TRP A N 1
ATOM 639 C CA . TRP A 1 95 ? -15.393 -21.988 19.675 1.00 16.94 317 TRP A CA 1
ATOM 640 C C . TRP A 1 95 ? -16.812 -22.490 19.456 1.00 17.27 317 TRP A C 1
ATOM 641 O O . TRP A 1 95 ? -17.745 -21.715 19.225 1.00 17.22 317 TRP A O 1
ATOM 652 N N . MET A 1 96 ? -16.971 -23.806 19.557 1.00 16.33 318 MET A N 1
ATOM 653 C CA . MET A 1 96 ? -18.232 -24.472 19.278 1.00 14.80 318 MET A CA 1
ATOM 654 C C . MET A 1 96 ? -18.624 -25.323 20.471 1.00 17.12 318 MET A C 1
ATOM 655 O O . MET A 1 96 ? -17.829 -26.134 20.954 1.00 19.45 318 MET A O 1
ATOM 660 N N . ASP A 1 97 ? -19.841 -25.113 20.953 1.00 19.36 319 ASP A N 1
ATOM 661 C CA . ASP A 1 97 ? -20.469 -25.997 21.926 1.00 18.38 319 ASP A CA 1
ATOM 662 C C . ASP A 1 97 ? -21.096 -27.124 21.111 1.00 18.62 319 ASP A C 1
ATOM 663 O O . ASP A 1 97 ? -22.113 -26.929 20.449 1.00 17.55 319 ASP A O 1
ATOM 668 N N . LEU A 1 98 ? -20.460 -28.294 21.121 1.00 16.72 320 LEU A N 1
ATOM 669 C CA . LEU A 1 98 ? -20.725 -29.303 20.098 1.00 18.38 320 LEU A CA 1
ATOM 670 C C . LEU A 1 98 ? -22.110 -29.925 20.229 1.00 18.65 320 LEU A C 1
ATOM 671 O O . LEU A 1 98 ? -22.603 -30.172 21.332 1.00 16.75 320 LEU A O 1
ATOM 676 N N . THR A 1 99 ? -22.726 -30.194 19.077 1.00 13.97 321 THR A N 1
ATOM 677 C CA . THR A 1 99 ? -23.914 -31.024 18.945 1.00 14.73 321 THR A CA 1
ATOM 678 C C . THR A 1 99 ? -23.574 -32.163 17.992 1.00 12.73 321 THR A C 1
ATOM 679 O O . THR A 1 99 ? -22.496 -32.179 17.395 1.00 14.01 321 THR A O 1
ATOM 683 N N . GLU A 1 100 ? -24.491 -33.119 17.841 1.00 14.68 322 GLU A N 1
ATOM 684 C CA . GLU A 1 100 ? -24.401 -33.980 16.670 1.00 14.93 322 GLU A CA 1
ATOM 685 C C . GLU A 1 100 ? -24.595 -33.130 15.418 1.00 15.22 322 GLU A C 1
ATOM 686 O O . GLU A 1 100 ? -25.125 -32.012 15.473 1.00 15.12 322 GLU A O 1
ATOM 692 N N . ASN A 1 101 ? -24.161 -33.661 14.271 1.00 11.57 323 ASN A N 1
ATOM 693 C CA . ASN A 1 101 ? -24.309 -32.897 13.037 1.00 13.81 323 ASN A CA 1
ATOM 694 C C . ASN A 1 101 ? -25.765 -32.744 12.622 1.00 15.24 323 ASN A C 1
ATOM 695 O O . ASN A 1 101 ? -26.064 -31.894 11.780 1.00 15.86 323 ASN A O 1
ATOM 700 N N . ASN A 1 102 ? -26.667 -33.562 13.159 1.00 14.82 324 ASN A N 1
ATOM 701 C CA . ASN A 1 102 ? -28.094 -33.380 12.911 1.00 18.25 324 ASN A CA 1
ATOM 702 C C . ASN A 1 102 ? -28.732 -32.458 13.940 1.00 17.97 324 ASN A C 1
ATOM 703 O O . ASN A 1 102 ? -29.969 -32.390 14.024 1.00 17.87 324 ASN A O 1
ATOM 708 N N . TRP A 1 103 ? -27.905 -31.787 14.745 1.00 16.96 325 TRP A N 1
ATOM 709 C CA . TRP A 1 103 ? -28.231 -30.726 15.692 1.00 18.14 325 TRP A CA 1
ATOM 710 C C . TRP A 1 103 ? -28.860 -31.267 16.972 1.00 21.39 325 TRP A C 1
ATOM 711 O O . TRP A 1 103 ? -29.202 -30.469 17.847 1.00 25.26 325 TRP A O 1
ATOM 722 N N . THR A 1 104 ? -28.992 -32.584 17.129 1.00 17.77 326 THR A N 1
ATOM 723 C CA . THR A 1 104 ? -29.402 -33.141 18.408 1.00 21.10 326 THR A CA 1
ATOM 724 C C . THR A 1 104 ? -28.246 -33.052 19.407 1.00 22.72 326 THR A C 1
ATOM 725 O O . THR A 1 104 ? -27.098 -32.780 19.055 1.00 16.30 326 THR A O 1
ATOM 729 N N . GLU A 1 105 ? -28.548 -33.276 20.677 1.00 19.55 327 GLU A N 1
ATOM 730 C CA A GLU A 1 105 ? -27.577 -33.069 21.746 0.52 21.50 327 GLU A CA 1
ATOM 731 C CA B GLU A 1 105 ? -27.518 -33.006 21.660 0.48 21.40 327 GLU A CA 1
ATOM 732 C C . GLU A 1 105 ? -26.488 -34.134 21.713 1.00 18.85 327 GLU A C 1
ATOM 733 O O . GLU A 1 105 ? -26.768 -35.301 21.432 1.00 18.32 327 GLU A O 1
ATOM 744 N N . PHE A 1 106 ? -25.250 -33.732 22.014 1.00 14.37 328 PHE A N 1
ATOM 745 C CA . PHE A 1 106 ? -24.125 -34.632 22.252 1.00 15.44 328 PHE A CA 1
ATOM 746 C C . PHE A 1 106 ? -23.780 -34.569 23.735 1.00 17.58 328 PHE A C 1
ATOM 747 O O . PHE A 1 106 ? -23.467 -33.494 24.246 1.00 18.38 328 PHE A O 1
ATOM 755 N N . GLN A 1 107 ? -23.818 -35.710 24.416 1.00 15.45 329 GLN A N 1
ATOM 756 C CA . GLN A 1 107 ? -23.458 -35.745 25.831 1.00 15.81 329 GLN A CA 1
ATOM 757 C C . GLN A 1 107 ? -21.961 -35.979 25.971 1.00 16.09 329 GLN A C 1
ATOM 758 O O . GLN A 1 107 ? -21.481 -37.073 25.631 1.00 19.54 329 GLN A O 1
ATOM 764 N N . PRO A 1 108 ? -21.197 -35.024 26.487 1.00 16.17 330 PRO A N 1
ATOM 765 C CA . PRO A 1 108 ? -19.755 -35.224 26.648 1.00 17.23 330 PRO A CA 1
ATOM 766 C C . PRO A 1 108 ? -19.451 -36.119 27.845 1.00 22.85 330 PRO A C 1
ATOM 767 O O . PRO A 1 108 ? -20.310 -36.411 28.679 1.00 19.10 330 PRO A O 1
ATOM 771 N N . PHE A 1 109 ? -18.200 -36.576 27.896 1.00 17.84 331 PHE A N 1
ATOM 772 C CA . PHE A 1 109 ? -17.696 -37.382 29.010 1.00 17.85 331 PHE A CA 1
ATOM 773 C C . PHE A 1 109 ? -18.491 -38.674 29.191 1.00 20.74 331 PHE A C 1
ATOM 774 O O . PHE A 1 109 ? -18.554 -39.222 30.293 1.00 22.42 331 PHE A O 1
ATOM 782 N N . ASN A 1 110 ? -19.118 -39.180 28.121 1.00 18.18 332 ASN A N 1
ATOM 783 C CA . ASN A 1 110 ? -19.959 -40.362 28.270 1.00 18.20 332 ASN A CA 1
ATOM 784 C C . ASN A 1 110 ? -19.396 -41.544 27.487 1.00 23.24 332 ASN A C 1
ATOM 785 O O . ASN A 1 110 ? -18.193 -41.821 27.563 1.00 19.48 332 ASN A O 1
ATOM 790 N N . ASP A 1 111 ? -20.246 -42.234 26.723 1.00 18.96 333 ASP A N 1
ATOM 791 C CA A ASP A 1 111 ? -19.869 -43.492 26.089 0.59 21.02 333 ASP A CA 1
ATOM 792 C CA B ASP A 1 111 ? -19.896 -43.497 26.085 0.41 21.06 333 ASP A CA 1
ATOM 793 C C . ASP A 1 111 ? -19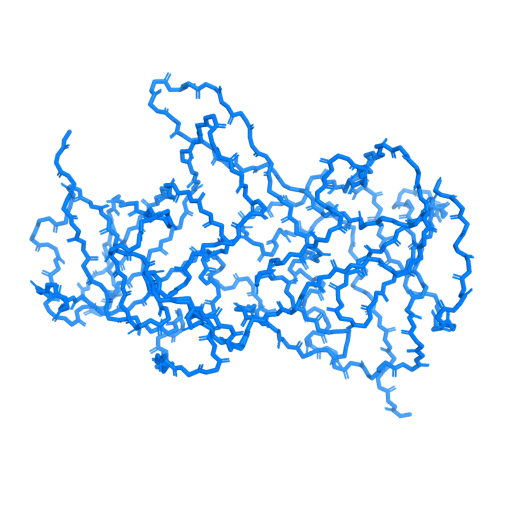.689 -43.359 24.578 1.00 23.90 333 ASP A C 1
ATOM 794 O O . ASP A 1 111 ? -19.827 -44.342 23.846 1.00 20.52 333 ASP A O 1
ATOM 803 N N . GLN A 1 112 ? -19.368 -42.158 24.101 1.00 18.98 334 GLN A N 1
ATOM 804 C CA . GLN A 1 112 ? -19.165 -41.912 22.676 1.00 14.50 334 GLN A CA 1
ATOM 805 C C . GLN A 1 112 ? -17.985 -40.950 22.574 1.00 15.59 334 GLN A C 1
ATOM 806 O O . GLN A 1 112 ? -17.979 -39.913 23.260 1.00 18.24 334 GLN A O 1
ATOM 812 N N . PRO A 1 113 ? -16.982 -41.254 21.737 1.00 15.59 335 PRO A N 1
ATOM 813 C CA . PRO A 1 113 ? -15.728 -40.476 21.772 1.00 13.16 335 PRO A CA 1
ATOM 814 C C . PRO A 1 113 ? -15.859 -3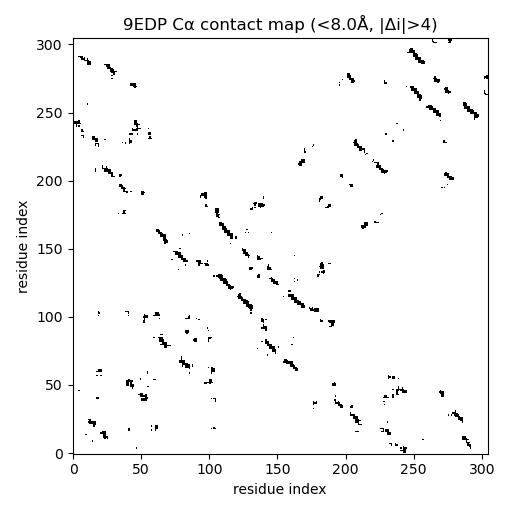9.050 21.283 1.00 15.59 335 PRO A C 1
ATOM 815 O O . PRO A 1 113 ? -15.067 -38.191 21.694 1.00 15.18 335 PRO A O 1
ATOM 819 N N . ALA A 1 114 ? -16.794 -38.787 20.379 1.00 14.92 336 ALA A N 1
ATOM 820 C CA . ALA A 1 114 ? -16.991 -37.491 19.751 1.00 17.35 336 ALA A CA 1
ATOM 821 C C . ALA A 1 114 ? -18.336 -37.583 19.050 1.00 14.07 336 ALA A C 1
ATOM 822 O O . ALA A 1 114 ? -18.880 -38.689 18.937 1.00 14.67 336 ALA A O 1
ATOM 824 N N . PRO A 1 115 ? -18.917 -36.469 18.599 1.00 12.67 337 PRO A N 1
ATOM 825 C CA . PRO A 1 115 ? -20.141 -36.559 17.792 1.00 12.55 337 PRO A CA 1
ATOM 826 C C . PRO A 1 115 ? -19.918 -37.445 16.574 1.00 14.26 337 PRO A C 1
ATOM 827 O O . PRO A 1 115 ? -18.797 -37.586 16.079 1.00 13.64 337 PRO A O 1
ATOM 831 N N . LEU A 1 116 ? -21.002 -38.041 16.088 1.00 11.96 338 LEU A N 1
ATOM 832 C CA . LEU A 1 116 ? -20.865 -38.951 14.961 1.00 12.07 338 LEU A CA 1
ATOM 833 C C . LEU A 1 116 ? -20.360 -38.188 13.747 1.00 11.09 338 LEU A C 1
ATOM 834 O O . LEU A 1 116 ? -20.712 -37.024 13.535 1.00 14.36 338 LEU A O 1
ATOM 839 N N . GLY A 1 117 ? -19.510 -38.842 12.954 1.00 11.54 339 GLY A N 1
ATOM 840 C CA . GLY A 1 117 ? -18.953 -38.209 11.780 1.00 10.75 339 GLY A CA 1
ATOM 841 C C . GLY A 1 117 ? -17.744 -37.338 12.033 1.00 12.21 339 GLY A C 1
ATOM 842 O O . GLY A 1 117 ? -17.085 -36.926 11.070 1.00 13.37 339 GLY A O 1
ATOM 843 N N . CYS A 1 118 ? -17.427 -37.047 13.289 1.00 10.63 340 CYS A N 1
ATOM 844 C CA . CYS A 1 118 ? -16.238 -36.268 13.609 1.00 12.71 340 CYS A CA 1
ATOM 845 C C . CYS A 1 118 ? -15.008 -36.900 12.953 1.00 11.63 340 CYS A C 1
ATOM 846 O O . CYS A 1 118 ? -14.887 -38.128 12.937 1.00 12.50 340 CYS A O 1
ATOM 849 N N . PRO A 1 119 ? -14.092 -36.106 12.389 1.00 12.40 341 PRO A N 1
ATOM 850 C CA . PRO A 1 119 ? -12.862 -36.682 11.824 1.00 11.25 341 PRO A CA 1
ATOM 851 C C . PRO A 1 119 ? -12.158 -37.615 12.805 1.00 13.12 341 PRO A C 1
ATOM 852 O O . PRO A 1 119 ? -12.094 -37.351 14.010 1.00 14.26 341 PRO A O 1
ATOM 856 N N . ASP A 1 120 ? -11.621 -38.721 12.283 1.00 12.14 342 ASP A N 1
ATOM 857 C CA . ASP A 1 120 ? -10.891 -39.688 13.096 1.00 13.30 342 ASP A CA 1
ATOM 858 C C . ASP A 1 120 ? -9.433 -39.775 12.656 1.00 13.54 342 ASP A C 1
ATOM 859 O O . ASP A 1 120 ? -8.810 -40.835 12.694 1.00 14.45 342 ASP A O 1
ATOM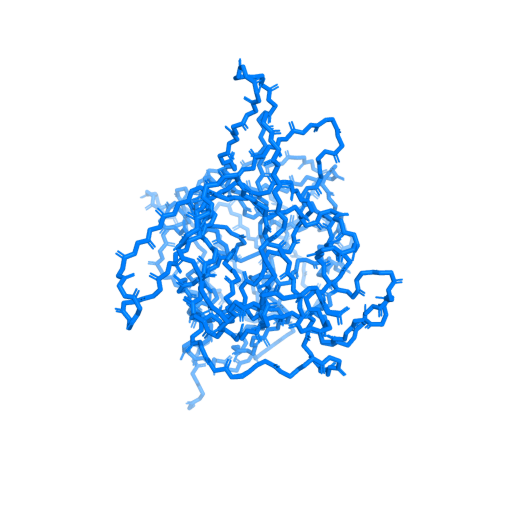 864 N N . PHE A 1 121 ? -8.873 -38.639 12.245 1.00 13.18 343 PHE A N 1
ATOM 865 C CA . PHE A 1 121 ? -7.464 -38.540 11.900 1.00 13.11 343 PHE A CA 1
ATOM 866 C C . PHE A 1 121 ? -6.944 -37.184 12.360 1.00 18.03 343 PHE A C 1
ATOM 867 O O . PHE A 1 121 ? -7.718 -36.273 12.689 1.00 16.25 343 PHE A O 1
ATOM 875 N N . LYS A 1 122 ? -5.613 -37.062 12.389 1.00 17.05 344 LYS A N 1
ATOM 876 C CA . LYS A 1 122 ? -4.927 -35.869 12.875 1.00 14.50 344 LYS A CA 1
ATOM 877 C C . LYS A 1 122 ? -4.385 -35.080 11.691 1.00 17.58 344 LYS A C 1
ATOM 878 O O . LYS A 1 122 ? -3.444 -35.521 11.028 1.00 19.79 344 LYS A O 1
ATOM 884 N N . ALA A 1 123 ? -4.953 -33.904 11.441 1.00 15.23 345 ALA A N 1
ATOM 885 C CA . ALA A 1 123 ? -4.472 -33.067 10.353 1.00 15.53 345 ALA A CA 1
ATOM 886 C C . ALA A 1 123 ? -5.011 -31.661 10.533 1.00 13.13 345 ALA A C 1
ATOM 887 O O . ALA A 1 123 ? -5.989 -31.440 11.245 1.00 16.65 345 ALA A O 1
ATOM 889 N N . LYS A 1 124 ? -4.371 -30.712 9.857 1.00 13.83 346 LYS A N 1
ATOM 890 C CA . LYS A 1 124 ? -4.987 -29.410 9.619 1.00 16.78 346 LYS A CA 1
ATOM 891 C C . LYS A 1 124 ? -5.994 -29.590 8.485 1.00 17.64 346 LYS A C 1
ATOM 892 O O . LYS A 1 124 ? -5.619 -29.690 7.315 1.00 16.10 346 LYS A O 1
ATOM 898 N N . ILE A 1 125 ? -7.277 -29.656 8.834 1.00 15.31 347 ILE A N 1
ATOM 899 C CA . ILE A 1 125 ? -8.337 -29.936 7.869 1.00 14.40 347 ILE A CA 1
ATOM 900 C C . ILE A 1 125 ? -8.901 -28.613 7.378 1.00 14.36 347 ILE A C 1
ATOM 901 O O . ILE A 1 125 ? -9.434 -27.832 8.172 1.00 15.24 347 ILE A O 1
ATOM 906 N N . LEU A 1 126 ? -8.803 -28.364 6.075 1.00 12.96 348 LEU A N 1
ATOM 907 C CA . LEU A 1 126 ? -9.307 -27.126 5.499 1.00 12.03 348 LEU A CA 1
ATOM 908 C C . LEU A 1 126 ? -10.775 -27.275 5.145 1.00 13.84 348 LEU A C 1
ATOM 909 O O . LEU A 1 126 ? -11.243 -28.360 4.805 1.00 15.89 348 LEU A O 1
ATOM 914 N N . GLY A 1 127 ? -11.500 -26.170 5.209 1.00 15.89 349 GLY A N 1
ATOM 915 C CA . GLY A 1 127 ? -12.898 -26.242 4.840 1.00 16.82 349 GLY A CA 1
ATOM 916 C C . GLY A 1 127 ? -13.599 -24.916 4.978 1.00 17.00 349 GLY A C 1
ATOM 917 O O . GLY A 1 127 ? -12.981 -23.859 4.835 1.00 16.83 349 GLY A O 1
ATOM 918 N N . THR A 1 128 ? -14.897 -24.962 5.249 1.00 13.49 350 THR A N 1
ATOM 919 C CA . THR A 1 128 ? -15.672 -23.759 5.482 1.00 15.54 350 THR A CA 1
ATOM 920 C C . THR A 1 128 ? -16.494 -23.937 6.749 1.00 17.88 350 THR A C 1
ATOM 921 O O . THR A 1 128 ? -16.779 -25.059 7.187 1.00 16.25 350 THR A O 1
ATOM 925 N N . LEU A 1 129 ? -16.882 -22.806 7.329 1.00 15.37 351 LEU A N 1
ATOM 926 C CA . LEU A 1 129 ? -17.769 -22.770 8.482 1.00 14.85 351 LEU A CA 1
ATOM 927 C C . LEU A 1 129 ? -19.092 -22.184 8.026 1.00 16.17 351 LEU A C 1
ATOM 928 O O . LEU A 1 129 ? -19.115 -21.105 7.424 1.00 15.30 351 LEU A O 1
ATOM 933 N N . ILE A 1 130 ? -20.182 -22.901 8.289 1.00 15.01 352 ILE A N 1
ATOM 934 C CA . ILE A 1 130 ? -21.480 -22.611 7.687 1.00 14.86 352 ILE A CA 1
ATOM 935 C C . ILE A 1 130 ? -22.409 -22.089 8.768 1.00 14.09 352 ILE A C 1
ATOM 936 O O . ILE A 1 130 ? -22.741 -22.819 9.708 1.00 14.29 352 ILE A O 1
ATOM 941 N N . ARG A 1 131 ? -22.824 -20.828 8.633 1.00 16.26 353 ARG A N 1
ATOM 942 C CA . ARG A 1 131 ? -23.874 -20.278 9.478 1.00 16.19 353 ARG A CA 1
ATOM 943 C C . ARG A 1 131 ? -25.219 -20.761 8.958 1.00 16.89 353 ARG A C 1
ATOM 944 O O . ARG A 1 131 ? -25.497 -20.680 7.757 1.00 16.67 353 ARG A O 1
ATOM 952 N N . GLN A 1 132 ? -26.048 -21.278 9.857 1.00 17.14 354 GLN A N 1
ATOM 953 C CA . GLN A 1 132 ? -27.236 -22.003 9.445 1.00 16.75 354 GLN A CA 1
ATOM 954 C C . GLN A 1 132 ? -28.345 -21.035 9.031 1.00 20.41 354 GLN A C 1
ATOM 955 O O . GLN A 1 132 ? -28.287 -19.840 9.340 1.00 21.03 354 GLN A O 1
ATOM 961 N N . PRO A 1 133 ? -29.341 -21.514 8.276 1.00 18.69 355 PRO A N 1
ATOM 962 C CA . PRO A 1 133 ? -30.312 -20.580 7.672 1.00 21.98 355 PRO A CA 1
ATOM 963 C C . PRO A 1 133 ? -31.092 -19.735 8.671 1.00 24.81 355 PRO A C 1
ATOM 964 O O . PRO A 1 133 ? -31.491 -18.615 8.325 1.00 23.21 355 PRO A O 1
ATOM 968 N N . ASN A 1 134 ? -31.314 -20.206 9.902 1.00 21.40 356 ASN A N 1
ATOM 969 C CA A ASN A 1 134 ? -32.073 -19.414 10.867 0.45 23.70 356 ASN A CA 1
ATOM 970 C CA B ASN A 1 134 ? -32.080 -19.412 10.845 0.32 23.73 356 ASN A CA 1
ATOM 971 C CA C ASN A 1 134 ? -32.069 -19.420 10.876 0.23 23.74 356 ASN A CA 1
ATOM 972 C C . ASN A 1 134 ? -31.374 -18.105 11.201 1.00 24.32 356 ASN A C 1
ATOM 973 O O . ASN A 1 134 ? -32.030 -17.134 11.595 1.00 27.77 356 ASN A O 1
ATOM 986 N N A ASN A 1 135 ? -30.055 -18.045 11.042 0.99 22.63 357 ASN A N 1
ATOM 987 C CA A ASN A 1 135 ? -29.321 -16.809 11.262 0.99 24.59 357 ASN A CA 1
ATOM 988 C C A ASN A 1 135 ? -28.780 -16.224 9.964 0.99 25.65 357 ASN A C 1
ATOM 989 O O A ASN A 1 135 ? -27.806 -15.460 9.983 0.99 25.13 357 ASN A O 1
ATOM 994 N N . GLY A 1 136 ? -29.407 -16.553 8.841 1.00 20.14 358 GLY A N 1
ATOM 995 C CA . GLY A 1 136 ? -28.939 -16.099 7.547 1.00 22.75 358 GLY A CA 1
ATOM 996 C C . GLY A 1 136 ? -27.876 -17.021 6.987 1.00 19.89 358 GLY A C 1
ATOM 997 O O . GLY A 1 136 ? -26.783 -17.128 7.551 1.00 18.78 358 GLY A O 1
ATOM 998 N N . SER A 1 137 ? -28.181 -17.716 5.901 1.00 18.62 359 SER A N 1
ATOM 999 C CA A SER A 1 137 ? -27.194 -18.613 5.310 0.84 17.50 359 SER A CA 1
ATOM 1000 C CA B SER A 1 137 ? -27.203 -18.612 5.299 0.16 17.53 359 SER A CA 1
ATOM 1001 C C . SER A 1 137 ? -25.984 -17.823 4.837 1.00 15.60 359 SER A C 1
ATOM 1002 O O . SER A 1 137 ? -26.110 -16.878 4.054 1.00 18.02 359 SER A O 1
ATOM 1007 N N . TYR A 1 138 ? -24.815 -18.215 5.324 1.00 13.93 360 TYR A N 1
ATOM 1008 C CA . TYR A 1 138 ? -23.550 -17.615 4.942 1.00 17.24 360 TYR A CA 1
ATOM 1009 C C . TYR A 1 138 ? -22.477 -18.620 5.306 1.00 16.79 360 TYR A C 1
ATOM 1010 O O . TYR A 1 138 ? -22.671 -19.435 6.208 1.00 17.73 360 TYR A O 1
ATOM 1019 N N . TYR A 1 139 ? -21.362 -18.591 4.585 1.00 15.29 361 TYR A N 1
ATOM 1020 C CA . TYR A 1 139 ? -20.247 -19.416 5.017 1.00 16.00 361 TYR A CA 1
ATOM 1021 C C . TYR A 1 139 ? -18.938 -18.749 4.645 1.00 14.70 361 TYR A C 1
ATOM 1022 O O . TYR A 1 139 ? -18.883 -17.889 3.764 1.00 17.22 361 TYR A O 1
ATOM 1031 N N . PHE A 1 140 ? -17.878 -19.154 5.342 1.00 15.11 362 PHE A N 1
ATOM 1032 C CA . PHE A 1 140 ? -16.560 -18.578 5.111 1.00 19.62 362 PHE A CA 1
ATOM 1033 C C . PHE A 1 140 ? -15.499 -19.624 5.416 1.00 17.06 362 PHE A C 1
ATOM 1034 O O . PHE A 1 140 ? -15.776 -20.655 6.031 1.00 19.36 362 PHE A O 1
ATOM 1042 N N . ASP A 1 141 ? -14.269 -19.344 4.982 1.00 18.06 363 ASP A N 1
ATOM 1043 C CA . ASP A 1 141 ? -13.183 -20.306 5.122 1.00 16.95 363 ASP A CA 1
ATOM 1044 C C . ASP A 1 141 ? -12.781 -20.482 6.578 1.00 18.07 363 ASP A C 1
ATOM 1045 O O . ASP A 1 141 ? -12.728 -19.521 7.353 1.00 21.08 363 ASP A O 1
ATOM 1050 N N . ALA A 1 142 ? -12.459 -21.719 6.941 1.00 17.09 364 ALA A N 1
ATOM 1051 C CA . ALA A 1 142 ? -11.959 -22.012 8.278 1.00 15.83 364 ALA A CA 1
ATOM 1052 C C . ALA A 1 142 ? -11.215 -23.333 8.212 1.00 17.96 364 ALA A C 1
ATOM 1053 O O . ALA A 1 142 ? -11.366 -24.094 7.261 1.00 20.43 364 ALA A O 1
ATOM 1055 N N . TYR A 1 143 ? -10.408 -23.605 9.230 1.00 16.36 365 TYR A N 1
ATOM 1056 C CA . TYR A 1 143 ? -9.781 -24.913 9.314 1.00 15.48 365 TYR A CA 1
ATOM 1057 C C . TYR A 1 143 ? -9.983 -25.501 10.698 1.00 16.69 365 TYR A C 1
ATOM 1058 O O . TYR A 1 143 ? -10.204 -24.784 11.678 1.00 16.74 365 TYR A O 1
ATOM 1067 N N . LEU A 1 144 ? -9.952 -26.826 10.747 1.00 14.75 366 LEU A N 1
ATOM 1068 C CA . LEU A 1 144 ? -10.059 -27.588 11.985 1.00 14.00 366 LEU A CA 1
ATOM 1069 C C . LEU A 1 144 ? -8.766 -28.381 12.130 1.00 16.71 366 LEU A C 1
ATOM 1070 O O . LEU A 1 144 ? -8.518 -29.311 11.359 1.00 16.73 366 LEU A O 1
ATOM 1075 N N . ASP A 1 145 ? -7.933 -28.019 13.101 1.00 14.56 367 ASP A N 1
ATOM 1076 C CA . ASP A 1 145 ? -6.656 -28.706 13.301 1.00 17.69 367 ASP A CA 1
ATOM 1077 C C . ASP A 1 145 ? -6.836 -29.767 14.387 1.00 18.63 367 ASP A C 1
ATOM 1078 O O . ASP A 1 145 ? -6.778 -29.472 15.583 1.00 17.05 367 ASP A O 1
ATOM 1083 N N . THR A 1 146 ? -7.023 -31.018 13.968 1.00 13.75 368 THR A N 1
ATOM 1084 C CA . THR A 1 146 ? -7.300 -32.091 14.912 1.00 12.48 368 THR A CA 1
ATOM 1085 C C . THR A 1 146 ? -6.039 -32.646 15.569 1.00 17.41 368 THR A C 1
ATOM 1086 O O . THR A 1 146 ? -6.106 -33.672 16.257 1.00 16.48 368 THR A O 1
ATOM 1090 N N . ARG A 1 147 ? -4.898 -31.989 15.374 1.00 17.49 369 ARG A N 1
ATOM 1091 C CA . ARG A 1 147 ? -3.673 -32.354 16.062 1.00 20.38 369 ARG A CA 1
ATOM 1092 C C . ARG A 1 147 ? -3.530 -31.673 17.418 1.00 25.45 369 ARG A C 1
ATOM 1093 O O . ARG A 1 147 ? -2.666 -32.081 18.200 1.00 22.80 369 ARG A O 1
ATOM 1101 N N . GLN A 1 148 ? -4.355 -30.667 17.722 1.00 21.22 370 GLN A N 1
ATOM 1102 C CA . GLN A 1 148 ? -4.140 -29.778 18.863 1.00 17.68 370 GLN A CA 1
ATOM 1103 C C . GLN A 1 148 ? -5.010 -30.184 20.047 1.00 22.31 370 GLN A C 1
ATOM 1104 O O . GLN A 1 148 ? -6.241 -30.183 19.947 1.00 21.26 370 GLN A O 1
ATOM 1110 N N . HIS A 1 149 ? -4.371 -30.479 21.182 1.00 20.17 371 HIS A N 1
ATOM 1111 C CA . HIS A 1 149 ? -5.115 -30.830 22.390 1.00 25.05 371 HIS A CA 1
ATOM 1112 C C . HIS A 1 149 ? -5.987 -29.686 22.896 1.00 23.67 371 HIS A C 1
ATOM 1113 O O . HIS A 1 149 ? -7.061 -29.929 23.457 1.00 25.21 371 HIS A O 1
ATOM 1120 N N . GLY A 1 150 ? -5.536 -28.440 22.747 1.00 23.14 372 GLY A N 1
ATOM 1121 C CA . GLY A 1 150 ? -6.235 -27.336 23.382 1.00 22.39 372 GLY A CA 1
ATOM 1122 C C . GLY A 1 150 ? -7.527 -26.954 22.706 1.00 25.89 372 GLY A C 1
ATOM 1123 O O . GLY A 1 150 ? -8.467 -26.505 23.370 1.00 25.96 372 GLY A O 1
ATOM 1124 N N . THR A 1 151 ? -7.600 -27.125 21.390 1.00 19.75 373 THR A N 1
ATOM 1125 C CA . THR A 1 151 ? -8.755 -26.700 20.616 1.00 19.15 373 THR A CA 1
ATOM 1126 C C . THR A 1 151 ? -9.495 -27.853 19.956 1.00 20.86 373 THR A C 1
ATOM 1127 O O . THR A 1 151 ? -10.518 -27.619 19.299 1.00 23.01 373 THR A O 1
ATOM 1131 N N . PHE A 1 152 ? -9.014 -29.091 20.092 1.00 17.94 374 PHE A N 1
ATOM 1132 C CA . PHE A 1 152 ? -9.735 -30.248 19.548 1.00 19.01 374 PHE A CA 1
ATOM 1133 C C . PHE A 1 152 ? -9.813 -31.327 20.613 1.00 18.55 374 PHE A C 1
ATOM 1134 O O . PHE A 1 152 ? -9.039 -32.284 20.628 1.00 20.98 374 PHE A O 1
ATOM 1142 N N . ALA A 1 153 ? -10.771 -31.170 21.514 1.00 16.26 375 ALA A N 1
ATOM 1143 C CA . ALA A 1 153 ? -11.075 -32.168 22.537 1.00 16.98 375 ALA A CA 1
ATOM 1144 C C . ALA A 1 153 ? -12.577 -32.428 22.527 1.00 18.75 375 ALA A C 1
ATOM 1145 O O . ALA A 1 153 ? -13.283 -32.157 23.511 1.00 18.76 375 ALA A O 1
ATOM 1147 N N . PRO A 1 154 ? -13.097 -32.987 21.424 1.00 14.31 376 PRO A N 1
ATOM 1148 C CA . PRO A 1 154 ? -14.557 -33.106 21.271 1.00 16.77 376 PRO A CA 1
ATOM 1149 C C . PRO A 1 154 ? -15.235 -33.989 22.310 1.00 15.50 376 PRO A C 1
ATOM 1150 O O . PRO A 1 154 ? -16.436 -33.807 22.559 1.00 17.49 376 PRO A O 1
ATOM 1154 N N . TYR A 1 155 ? -14.513 -34.934 22.922 1.00 15.81 377 TYR A N 1
ATOM 1155 C CA . TYR A 1 155 ? -15.106 -35.737 23.990 1.00 16.19 377 TYR A CA 1
ATOM 1156 C C . TYR A 1 155 ? -15.591 -34.863 25.139 1.00 19.63 377 TYR A C 1
ATOM 1157 O O . TYR A 1 155 ? -16.522 -35.250 25.860 1.00 17.37 377 TYR A O 1
ATOM 1166 N N . THR A 1 156 ? -14.991 -33.683 25.312 1.00 21.77 378 THR A N 1
ATOM 1167 C CA . THR A 1 156 ? -15.404 -32.753 26.361 1.00 20.07 378 THR A CA 1
ATOM 1168 C C . THR A 1 156 ? -16.576 -31.876 25.959 1.00 22.89 378 THR A C 1
ATOM 1169 O O . THR A 1 156 ? -17.048 -31.090 26.787 1.00 20.71 378 THR A O 1
ATOM 1173 N N . GLY A 1 157 ? -17.043 -31.969 24.714 1.00 17.52 379 GLY A N 1
ATOM 1174 C CA . GLY A 1 157 ? -18.189 -31.201 24.282 1.00 16.10 379 GLY A CA 1
ATOM 1175 C C . GLY A 1 157 ? -17.858 -29.873 23.644 1.00 16.77 379 GLY A C 1
ATOM 1176 O O . GLY A 1 157 ? -18.780 -29.146 23.259 1.00 21.35 379 GLY A O 1
ATOM 1177 N N . HIS A 1 158 ? -16.578 -29.536 23.510 1.00 21.10 380 HIS A N 1
ATOM 1178 C CA . HIS A 1 158 ? -16.174 -28.284 22.888 1.00 22.47 380 HIS A CA 1
ATOM 1179 C C . HIS A 1 158 ? -15.036 -28.535 21.918 1.00 19.02 380 HIS A C 1
ATOM 1180 O O . HIS A 1 158 ? -14.205 -29.424 22.123 1.00 22.36 380 HIS A O 1
ATOM 1187 N N . ALA A 1 159 ? -14.997 -27.717 20.869 1.00 19.19 381 ALA A N 1
ATOM 1188 C CA . ALA A 1 159 ? -13.885 -27.700 19.930 1.00 19.23 381 ALA A CA 1
ATOM 1189 C C . ALA A 1 159 ? -13.912 -26.357 19.227 1.00 15.38 381 ALA A C 1
ATOM 1190 O O . ALA A 1 159 ? -14.944 -25.686 19.188 1.00 16.27 381 ALA A O 1
ATOM 1192 N N . ALA A 1 160 ? -12.770 -25.959 18.681 1.00 16.32 382 ALA A N 1
ATOM 1193 C CA . ALA A 1 160 ? -12.690 -24.710 17.939 1.00 17.07 382 ALA A CA 1
ATOM 1194 C C . ALA A 1 160 ? -12.149 -24.960 16.540 1.00 17.29 382 ALA A C 1
ATOM 1195 O O . ALA A 1 160 ? -11.194 -25.723 16.367 1.00 18.93 382 ALA A O 1
ATOM 1197 N N . VAL A 1 161 ? -12.760 -24.307 15.549 1.00 15.07 383 VAL A N 1
ATOM 1198 C CA . VAL A 1 161 ? -12.115 -24.122 14.255 1.00 13.65 383 VAL A CA 1
ATOM 1199 C C . VAL A 1 161 ? -11.331 -22.818 14.313 1.00 20.12 383 VAL A C 1
ATOM 1200 O O . VAL A 1 161 ? -11.453 -22.053 15.277 1.00 24.22 383 VAL A O 1
ATOM 1204 N N . HIS A 1 162 ? -10.521 -22.555 13.296 1.00 15.49 384 HIS A N 1
ATOM 1205 C CA . HIS A 1 162 ? -9.747 -21.322 13.220 1.00 20.85 384 HIS A CA 1
ATOM 1206 C C . HIS A 1 162 ? -10.051 -20.606 11.916 1.00 21.39 384 HIS A C 1
ATOM 1207 O O . HIS A 1 162 ? -10.183 -21.239 10.864 1.00 21.74 384 HIS A O 1
ATOM 1214 N N . SER A 1 163 ? -10.146 -19.280 11.983 1.00 17.69 385 SER A N 1
ATOM 1215 C CA . SER A 1 163 ? -10.546 -18.512 10.811 1.00 20.07 385 SER A CA 1
ATOM 1216 C C . SER A 1 163 ? -10.005 -17.099 10.945 1.00 23.85 385 SER A C 1
ATOM 1217 O O . SER A 1 163 ? -9.822 -16.600 12.057 1.00 24.42 385 SER A O 1
ATOM 1220 N N . ASP A 1 164 ? -9.753 -16.464 9.803 1.00 20.66 386 ASP A N 1
ATOM 1221 C CA . ASP A 1 164 ? -9.533 -15.025 9.761 1.00 26.51 386 ASP A CA 1
ATOM 1222 C C . ASP A 1 164 ? -10.656 -14.300 9.021 1.00 30.97 386 ASP A C 1
ATOM 1223 O O . ASP A 1 164 ? -10.501 -13.126 8.663 1.00 28.23 386 ASP A O 1
ATOM 1228 N N . GLN A 1 165 ? -11.797 -14.969 8.812 1.00 23.51 387 GLN A N 1
ATOM 1229 C CA A GLN A 1 165 ? -12.911 -14.423 8.044 0.59 20.83 387 GLN A CA 1
ATOM 1230 C CA B GLN A 1 165 ? -12.905 -14.397 8.052 0.41 20.90 387 GLN A CA 1
ATOM 1231 C C . GLN A 1 165 ? -14.201 -14.314 8.852 1.00 22.64 387 GLN A C 1
ATOM 1232 O O . GLN A 1 165 ? -15.263 -14.051 8.272 1.00 24.17 387 GLN A O 1
ATOM 1243 N N . GLN A 1 166 ? -14.150 -14.510 10.164 1.00 20.47 388 GLN A N 1
ATOM 1244 C CA A GLN A 1 166 ? -15.393 -14.577 10.914 0.66 20.19 388 GLN A CA 1
ATOM 1245 C CA B GLN A 1 166 ? -15.357 -14.586 10.980 0.34 20.35 388 GLN A CA 1
ATOM 1246 C C . GLN A 1 166 ? -15.916 -13.214 11.348 1.00 28.32 388 GLN A C 1
ATOM 1247 O O . GLN A 1 166 ? -17.118 -13.091 11.614 1.00 27.36 388 GLN A O 1
ATOM 1258 N N . ALA A 1 167 ? -15.070 -12.186 11.372 1.00 26.87 389 ALA A N 1
ATOM 1259 C CA . ALA A 1 167 ? -15.410 -10.918 12.018 1.00 33.34 389 ALA A CA 1
ATOM 1260 C C . ALA A 1 167 ? -16.786 -10.407 11.622 1.00 26.65 389 ALA A C 1
ATOM 1261 O O . ALA A 1 167 ? -17.060 -10.169 10.442 1.00 37.97 389 ALA A O 1
ATOM 1263 N N . GLY A 1 168 ? -17.652 -10.258 12.624 1.00 28.07 390 GLY A N 1
ATOM 1264 C CA . GLY A 1 168 ? -18.962 -9.672 12.452 1.00 28.18 390 GLY A CA 1
ATOM 1265 C C . GLY A 1 168 ? -20.075 -10.641 12.117 1.00 34.75 390 GLY A C 1
ATOM 1266 O O . GLY A 1 168 ? -21.248 -10.247 12.149 1.00 29.13 390 GLY A O 1
ATOM 1267 N N . HIS A 1 169 ? -19.759 -11.898 11.816 1.00 22.73 391 HIS A N 1
ATOM 1268 C CA . HIS A 1 169 ? -20.747 -12.809 11.261 1.00 22.93 391 HIS A CA 1
ATOM 1269 C C . HIS A 1 169 ? -21.353 -13.765 12.279 1.00 23.94 391 HIS A C 1
ATOM 1270 O O . HIS A 1 169 ? -22.342 -14.432 11.953 1.00 21.23 391 HIS A O 1
ATOM 1277 N N . LEU A 1 170 ? -20.811 -13.847 13.495 1.00 20.30 392 LEU A N 1
ATOM 1278 C CA . LEU A 1 170 ? -21.300 -14.802 14.476 1.00 20.19 392 LEU A CA 1
ATOM 1279 C C . LEU A 1 170 ? -21.673 -14.093 15.769 1.00 22.29 392 LEU A C 1
ATOM 1280 O O . LEU A 1 170 ? -21.045 -13.106 16.160 1.00 26.89 392 LEU A O 1
ATOM 1285 N N . ALA A 1 171 ? -22.703 -14.613 16.425 1.00 21.72 393 ALA A N 1
ATOM 1286 C CA . ALA A 1 171 ? -23.077 -14.172 17.760 1.00 25.07 393 ALA A CA 1
ATOM 1287 C C . ALA A 1 171 ? -23.369 -15.396 18.613 1.00 23.32 393 ALA A C 1
ATOM 1288 O O . ALA A 1 171 ? -23.681 -16.474 18.099 1.00 23.31 393 ALA A O 1
ATOM 1290 N N . GLN A 1 172 ? -23.266 -15.212 19.930 1.00 22.06 394 GLN A N 1
ATOM 1291 C CA . GLN A 1 172 ? -23.496 -16.281 20.893 1.00 21.60 394 GLN A CA 1
ATOM 1292 C C . GLN A 1 172 ? -24.716 -17.113 20.520 1.00 23.41 394 GLN A C 1
ATOM 1293 O O . GLN A 1 172 ? -25.796 -16.573 20.275 1.00 22.74 394 GLN A O 1
ATOM 1299 N N . GLY A 1 173 ? -24.527 -18.436 20.447 1.00 19.91 395 GLY A N 1
ATOM 1300 C CA . GLY A 1 173 ? -25.615 -19.361 20.213 1.00 19.51 395 GLY A CA 1
ATOM 1301 C C . GLY A 1 173 ? -25.928 -19.691 18.766 1.00 17.35 395 GLY A C 1
ATOM 1302 O O . GLY A 1 173 ? -26.759 -20.581 18.524 1.00 19.38 395 GLY A O 1
ATOM 1303 N N . TYR A 1 174 ? -25.329 -18.995 17.801 1.00 20.03 396 TYR A N 1
ATOM 1304 C CA . TYR A 1 174 ? -25.585 -19.304 16.394 1.00 19.21 396 TYR A CA 1
ATOM 1305 C C . TYR A 1 174 ? -25.180 -20.741 16.088 1.00 17.84 396 TYR A C 1
ATOM 1306 O O . TYR A 1 174 ? -24.110 -21.190 16.492 1.00 18.56 396 TYR A O 1
ATOM 1315 N N A LYS A 1 175 ? -26.032 -21.459 15.364 0.40 21.04 397 LYS A N 1
ATOM 1316 N N B LYS A 1 175 ? -26.047 -21.460 15.375 0.60 21.05 397 LYS A N 1
ATOM 1317 C CA A LYS A 1 175 ? -25.670 -22.793 14.899 0.40 20.89 397 LYS A CA 1
ATOM 1318 C CA B LYS A 1 175 ? -25.683 -22.777 14.860 0.60 20.96 397 LYS A CA 1
ATOM 1319 C C A LYS A 1 175 ? -24.681 -22.685 13.743 0.40 17.63 397 LYS A C 1
ATOM 1320 C C B LYS A 1 175 ? -24.644 -22.635 13.755 0.60 17.59 397 LYS A C 1
ATOM 1321 O O A LYS A 1 175 ? -24.912 -21.944 12.782 0.40 17.81 397 LYS A O 1
ATOM 1322 O O B LYS A 1 175 ? -24.811 -21.836 12.827 0.60 17.76 397 LYS A O 1
ATOM 1333 N N . ILE A 1 176 ? -23.573 -23.419 13.844 1.00 19.26 398 ILE A N 1
ATOM 1334 C CA . ILE A 1 176 ? -22.515 -23.389 12.842 1.00 15.97 398 ILE A CA 1
ATOM 1335 C C . ILE A 1 176 ? -22.026 -24.806 12.593 1.00 16.61 398 ILE A C 1
ATOM 1336 O O . ILE A 1 176 ? -21.985 -25.640 13.500 1.00 14.37 398 ILE A O 1
ATOM 1341 N N . GLN A 1 177 ? -21.634 -25.074 11.352 1.00 15.30 399 GLN A N 1
ATOM 1342 C CA . GLN A 1 177 ? -21.149 -26.392 10.974 1.00 15.85 399 GLN A CA 1
ATOM 1343 C C . GLN A 1 177 ? -19.889 -26.247 10.142 1.00 14.30 399 GLN A C 1
ATOM 1344 O O . GLN A 1 177 ? -19.852 -25.444 9.205 1.00 14.33 399 GLN A O 1
ATOM 1350 N N . PHE A 1 178 ? -18.871 -27.037 10.480 1.00 13.03 400 PHE A N 1
ATOM 1351 C CA . PHE A 1 178 ? -17.635 -27.101 9.715 1.00 12.97 400 PHE A CA 1
ATOM 1352 C C . PHE A 1 178 ? -17.754 -28.191 8.662 1.00 12.39 400 PHE A C 1
ATOM 1353 O O . PHE A 1 178 ? -18.080 -29.335 8.992 1.00 14.65 400 PHE A O 1
ATOM 1361 N N . SER A 1 179 ? -17.472 -27.840 7.406 1.00 11.41 401 SER A N 1
ATOM 1362 C CA . SER A 1 179 ? -17.514 -28.794 6.304 1.00 12.64 401 SER A CA 1
ATOM 1363 C C . SER A 1 179 ? -16.136 -28.869 5.658 1.00 12.03 401 SER A C 1
ATOM 1364 O O . SER A 1 179 ? -15.643 -27.848 5.147 1.00 12.48 401 SER A O 1
ATOM 1367 N N . PRO A 1 180 ? -15.483 -30.027 5.655 1.00 13.46 402 PRO A N 1
ATOM 1368 C CA . PRO A 1 180 ? -14.106 -30.104 5.152 1.00 12.97 402 PRO A CA 1
ATOM 1369 C C . PRO A 1 180 ? -14.021 -30.228 3.638 1.00 17.10 402 PRO A C 1
ATOM 1370 O O . PRO A 1 180 ? -14.864 -30.850 2.984 1.00 12.92 402 PRO A O 1
ATOM 1374 N N . THR A 1 181 ? -12.965 -29.634 3.091 1.00 14.05 403 THR A N 1
ATOM 1375 C CA A THR A 1 181 ? -12.620 -29.821 1.688 0.96 11.44 403 THR A CA 1
ATOM 1376 C CA B THR A 1 181 ? -12.610 -29.802 1.692 0.04 11.81 403 THR A CA 1
ATOM 1377 C C . THR A 1 181 ? -11.386 -30.680 1.488 1.00 13.12 403 THR A C 1
ATOM 1378 O O . THR A 1 181 ? -11.256 -31.304 0.437 1.00 16.74 403 THR A O 1
ATOM 1385 N N . GLY A 1 182 ? -10.490 -30.738 2.468 1.00 13.57 404 GLY A N 1
ATOM 1386 C CA . GLY A 1 182 ? -9.230 -31.432 2.286 1.00 13.90 404 GLY A CA 1
ATOM 1387 C C . GLY A 1 182 ? -8.301 -31.132 3.445 1.00 14.98 404 GLY A C 1
ATOM 1388 O O . GLY A 1 182 ? -8.733 -30.637 4.485 1.00 15.90 404 GLY A O 1
ATOM 1389 N N . ILE A 1 183 ? -7.016 -31.452 3.259 1.00 14.51 405 ILE A N 1
ATOM 1390 C CA . ILE A 1 183 ? -6.050 -31.255 4.336 1.00 13.02 405 ILE A CA 1
ATOM 1391 C C . ILE A 1 183 ? -4.813 -30.536 3.820 1.00 14.57 405 ILE A C 1
ATOM 1392 O O . ILE A 1 183 ? -4.539 -30.485 2.619 1.00 14.98 405 ILE A O 1
ATOM 1397 N N . GLU A 1 184 ? -4.062 -29.978 4.759 1.00 16.92 406 GLU A N 1
ATOM 1398 C CA . GLU A 1 184 ? -2.638 -29.782 4.559 1.00 16.16 406 GLU A CA 1
ATOM 1399 C C . GLU A 1 184 ? -1.941 -31.068 4.963 1.00 16.94 406 GLU A C 1
ATOM 1400 O O . GLU A 1 184 ? -2.391 -31.779 5.862 1.00 20.43 406 GLU A O 1
ATOM 1406 N N . SER A 1 185 ? -0.844 -31.374 4.284 1.00 18.40 407 SER A N 1
ATOM 1407 C CA A SER A 1 185 ? -0.090 -32.593 4.542 0.60 19.10 407 SER A CA 1
ATOM 1408 C CA B SER A 1 185 ? -0.092 -32.595 4.534 0.40 19.13 407 SER A CA 1
ATOM 1409 C C . SER A 1 185 ? 1.384 -32.248 4.661 1.00 23.30 407 SER A C 1
ATOM 1410 O O . SER A 1 185 ? 1.911 -31.487 3.847 1.00 27.89 407 SER A O 1
ATOM 1415 N N . ASP A 1 186 ? 2.045 -32.804 5.678 1.00 23.89 408 ASP A N 1
ATOM 1416 C CA . ASP A 1 186 ? 3.481 -32.593 5.835 1.00 31.47 408 ASP A CA 1
ATOM 1417 C C . ASP A 1 186 ? 4.193 -33.911 6.109 1.00 39.58 408 ASP A C 1
ATOM 1418 O O . ASP A 1 186 ? 3.593 -34.986 5.997 1.00 25.68 408 ASP A O 1
ATOM 1423 N N . GLN A 1 187 ? 5.472 -33.827 6.478 1.00 39.26 409 GLN A N 1
ATOM 1424 C CA A GLN A 1 187 ? 6.287 -35.020 6.684 0.49 39.83 409 GLN A CA 1
ATOM 1425 C CA B GLN A 1 187 ? 6.270 -35.035 6.669 0.51 39.81 409 GLN A CA 1
ATOM 1426 C C . GLN A 1 187 ? 5.747 -35.898 7.806 1.00 33.11 409 GLN A C 1
ATOM 1427 O O . GLN A 1 187 ? 6.001 -37.107 7.820 1.00 39.26 409 GLN A O 1
ATOM 1438 N N . ASN A 1 188 ? 5.013 -35.318 8.748 1.00 28.71 410 ASN A N 1
ATOM 1439 C CA . ASN A 1 188 ? 4.479 -36.065 9.875 1.00 27.67 410 ASN A CA 1
ATOM 1440 C C . ASN A 1 188 ? 3.063 -36.576 9.652 1.00 23.81 410 ASN A C 1
ATOM 1441 O O . ASN A 1 188 ? 2.527 -37.245 10.539 1.00 28.78 410 ASN A O 1
ATOM 1446 N N . THR A 1 189 ? 2.442 -36.276 8.510 1.00 26.45 411 THR A N 1
ATOM 1447 C CA . THR A 1 189 ? 1.055 -36.676 8.313 1.00 20.62 411 THR A CA 1
ATOM 1448 C C . THR A 1 189 ? 0.946 -38.193 8.282 1.00 19.92 411 THR A C 1
ATOM 1449 O O . THR A 1 189 ? 1.667 -38.868 7.547 1.00 17.57 411 THR A O 1
ATOM 1453 N N . ASP A 1 190 ? 0.044 -38.722 9.101 1.00 19.53 412 ASP A N 1
ATOM 1454 C CA . ASP A 1 190 ? -0.202 -40.157 9.185 1.00 21.13 412 ASP A CA 1
ATOM 1455 C C . ASP A 1 190 ? -1.680 -40.286 9.539 1.00 18.91 412 ASP A C 1
ATOM 1456 O O . ASP A 1 190 ? -2.056 -40.079 10.695 1.00 20.35 412 ASP A O 1
ATOM 1461 N N . LEU A 1 191 ? -2.508 -40.576 8.540 1.00 15.97 413 LEU A N 1
ATOM 1462 C CA . LEU A 1 191 ? -3.947 -40.601 8.762 1.00 14.22 413 LEU A CA 1
ATOM 1463 C C . LEU A 1 191 ? -4.412 -41.902 9.404 1.00 14.52 413 LEU A C 1
ATOM 1464 O O . LEU A 1 191 ? -5.614 -42.075 9.631 1.00 16.54 413 LEU A O 1
ATOM 1469 N N . ASN A 1 192 ? -3.495 -42.813 9.720 1.00 15.21 414 ASN A N 1
ATOM 1470 C CA . ASN A 1 192 ? -3.850 -44.039 10.411 1.00 17.63 414 ASN A CA 1
ATOM 1471 C C . ASN A 1 192 ? -3.658 -43.934 11.921 1.00 19.95 414 ASN A C 1
ATOM 1472 O O . ASN A 1 192 ? -3.597 -44.960 12.603 1.00 20.94 414 ASN A O 1
ATOM 1477 N N . GLN A 1 193 ? -3.571 -42.720 12.457 1.00 14.49 415 GLN A N 1
ATOM 1478 C CA . GLN A 1 193 ? -3.505 -42.508 13.898 1.00 15.41 415 GLN A CA 1
ATOM 1479 C C . GLN A 1 193 ? -4.715 -41.710 14.348 1.00 20.77 415 GLN A C 1
ATOM 1480 O O . GLN A 1 193 ? -5.001 -40.647 13.786 1.00 21.20 415 GLN A O 1
ATOM 1486 N N . LEU A 1 194 ? -5.404 -42.208 15.373 1.00 16.43 416 LEU A N 1
ATOM 1487 C CA . LEU A 1 194 ? -6.571 -41.510 15.882 1.00 13.37 416 LEU A CA 1
ATOM 1488 C C . LEU A 1 194 ? -6.160 -40.215 16.571 1.00 16.82 416 LEU A C 1
ATOM 1489 O O . LEU A 1 194 ? -5.081 -40.134 17.166 1.00 17.15 416 LEU A O 1
ATOM 1494 N N . PRO A 1 195 ? -7.009 -39.194 16.530 1.00 16.09 417 PRO A N 1
ATOM 1495 C CA . PRO A 1 195 ? -6.753 -38.007 17.345 1.00 16.00 417 PRO A CA 1
ATOM 1496 C C . PRO A 1 195 ? -7.000 -38.323 18.811 1.00 16.51 417 PRO A C 1
ATOM 1497 O O . PRO A 1 195 ? -7.570 -39.353 19.168 1.00 16.50 417 PRO A O 1
ATOM 1501 N N . ASP A 1 196 ? -6.541 -37.419 19.670 1.00 16.46 418 ASP A N 1
ATOM 1502 C CA . ASP A 1 196 ? -6.794 -37.528 21.107 1.00 16.92 418 ASP A CA 1
ATOM 1503 C C . ASP A 1 196 ? -8.122 -36.830 21.365 1.00 17.33 418 ASP A C 1
ATOM 1504 O O . ASP A 1 196 ? -8.190 -35.611 21.519 1.00 18.64 418 ASP A O 1
ATOM 1509 N N . TYR A 1 197 ? -9.199 -37.620 21.382 1.00 14.15 419 TYR A N 1
ATOM 1510 C CA . TYR A 1 197 ? -10.538 -37.046 21.449 1.00 14.58 419 TYR A CA 1
ATOM 1511 C C . TYR A 1 197 ? -10.769 -36.264 22.733 1.00 16.75 419 TYR A C 1
ATOM 1512 O O . TYR A 1 197 ? -11.603 -35.359 22.757 1.00 14.19 419 TYR A O 1
ATOM 1521 N N . GLY A 1 198 ? -10.091 -36.633 23.810 1.00 19.78 420 GLY A N 1
ATOM 1522 C CA . GLY A 1 198 ? -10.231 -35.924 25.066 1.00 21.76 420 GLY A CA 1
ATOM 1523 C C . GLY A 1 198 ? -9.175 -34.869 25.291 1.00 24.01 420 GLY A C 1
ATOM 1524 O O . GLY A 1 198 ? -9.105 -34.298 26.385 1.00 28.37 420 GLY A O 1
ATOM 1525 N N . GLY A 1 199 ? -8.348 -34.598 24.287 1.00 19.09 421 GLY A N 1
ATOM 1526 C CA . GLY A 1 199 ? -7.260 -33.646 24.455 1.00 22.79 421 GLY A CA 1
ATOM 1527 C C . GLY A 1 199 ? -6.171 -34.247 25.321 1.00 24.95 421 GLY A C 1
ATOM 1528 O O . GLY A 1 199 ? -5.731 -35.383 25.108 1.00 28.06 421 GLY A O 1
ATOM 1529 N N . ALA A 1 200 ? -5.721 -33.486 26.322 1.00 29.62 422 ALA A N 1
ATOM 1530 C CA . ALA A 1 200 ? -4.726 -34.026 27.241 1.00 43.88 422 ALA A CA 1
ATOM 1531 C C . ALA A 1 200 ? -5.267 -35.204 28.046 1.00 43.96 422 ALA A C 1
ATOM 1532 O O . ALA A 1 200 ? -4.481 -36.032 28.519 1.00 42.90 422 ALA A O 1
ATOM 1534 N N . MET A 1 201 ? -6.588 -35.313 28.185 1.00 51.84 423 MET A N 1
ATOM 1535 C CA . MET A 1 201 ? -7.225 -36.396 28.930 1.00 36.69 423 MET A CA 1
ATOM 1536 C C . MET A 1 201 ? -7.449 -37.609 28.030 1.00 55.24 423 MET A C 1
ATOM 1537 O O . MET A 1 201 ? -8.149 -37.520 27.015 1.00 37.29 423 MET A O 1
ATOM 1542 N N A THR A 1 202 ? -6.751 -38.702 28.331 0.40 44.73 424 THR A N 1
ATOM 1543 N N B THR A 1 202 ? -6.974 -38.769 28.483 0.60 44.04 424 THR A N 1
ATOM 1544 C CA A THR A 1 202 ? -6.866 -39.902 27.516 0.40 46.23 424 THR A CA 1
ATOM 1545 C CA B THR A 1 202 ? -7.223 -40.024 27.782 0.60 44.76 424 THR A CA 1
ATOM 1546 C C A THR A 1 202 ? -8.162 -40.649 27.777 0.40 41.48 424 THR A C 1
ATOM 1547 C C B THR A 1 202 ? -8.718 -40.311 27.649 0.60 39.71 424 THR A C 1
ATOM 1548 O O A THR A 1 202 ? -8.527 -41.529 26.989 0.40 47.89 424 THR A O 1
ATOM 1549 O O B THR A 1 202 ? -9.530 -39.912 28.488 0.60 40.52 424 THR A O 1
ATOM 1556 N N A VAL A 1 203 ? -8.866 -40.307 28.852 0.40 44.98 425 VAL A N 1
ATOM 1557 N N B VAL A 1 203 ? -9.078 -41.016 26.573 0.60 37.51 425 VAL A N 1
ATOM 1558 C CA A VAL A 1 203 ? -10.151 -40.910 29.169 0.40 44.18 425 VAL A CA 1
ATOM 1559 C CA B VAL A 1 203 ? -10.439 -41.489 26.344 0.60 28.72 425 VAL A CA 1
ATOM 1560 C C A VAL A 1 203 ? -11.152 -40.531 28.088 0.40 34.36 425 VAL A C 1
ATOM 1561 C C B VAL A 1 203 ? -10.381 -42.943 25.891 0.60 39.30 425 VAL A C 1
ATOM 1562 O O A VAL A 1 203 ? -11.922 -39.581 28.249 0.40 42.02 425 VAL A O 1
ATOM 1563 O O B VAL A 1 203 ? -9.535 -43.316 25.069 0.60 34.09 425 VAL A O 1
ATOM 1570 N N A SER A 1 204 ? -11.117 -41.243 26.968 0.40 36.17 426 SER A N 1
ATOM 1571 N N B SER A 1 204 ? -11.284 -43.764 26.425 0.60 33.21 426 SER A N 1
ATOM 1572 C CA A SER A 1 204 ? -12.175 -41.213 25.971 0.40 25.77 426 SER A CA 1
ATOM 1573 C CA B SER A 1 204 ? -11.321 -45.180 26.079 0.60 25.77 426 SER A CA 1
ATOM 1574 C C A SER A 1 204 ? -12.783 -42.603 25.900 0.40 23.13 426 SER A C 1
ATOM 1575 C C B SER A 1 204 ? -12.749 -45.602 25.760 0.60 37.76 426 SER A C 1
ATOM 1576 O O A SER A 1 204 ? -12.065 -43.604 25.973 0.40 27.59 426 SER A O 1
ATOM 1577 O O B SER A 1 204 ? -12.982 -46.454 24.889 0.60 25.48 426 SER A O 1
ATOM 1582 N N A LYS A 1 205 ? -14.106 -42.669 25.786 0.40 18.69 427 LYS A N 1
ATOM 1583 N N B LYS A 1 205 ? -13.706 -44.973 26.443 0.60 25.70 427 LYS A N 1
ATOM 1584 C CA A LYS A 1 205 ? -14.815 -43.935 25.874 0.40 18.90 427 LYS A CA 1
ATOM 1585 C CA B LYS A 1 205 ? -15.095 -45.403 26.379 0.60 26.53 427 LYS A CA 1
ATOM 1586 C C A LYS A 1 205 ? -15.698 -44.132 24.649 0.40 21.27 427 LYS A C 1
ATOM 1587 C C B LYS A 1 205 ? -15.684 -45.171 24.995 0.60 17.22 427 LYS A C 1
ATOM 1588 O O A LYS A 1 205 ? -15.985 -43.194 23.902 0.40 16.40 427 LYS A O 1
ATOM 1589 O O B LYS A 1 205 ? -15.531 -44.095 24.410 0.60 21.85 427 LYS A O 1
ATOM 1600 N N A GLY A 1 206 ? -16.128 -45.375 24.455 0.40 17.66 428 GLY A N 1
ATOM 1601 N N B GLY A 1 206 ? -16.376 -46.181 24.485 0.60 19.55 428 GLY A N 1
ATOM 1602 C CA A GLY A 1 206 ? -16.976 -45.710 23.330 0.40 19.37 428 GLY A CA 1
ATOM 1603 C CA B GLY A 1 206 ? -17.100 -46.043 23.249 0.60 20.17 428 GLY A CA 1
ATOM 1604 C C A GLY A 1 206 ? -16.242 -45.975 22.038 0.40 18.10 428 GLY A C 1
ATOM 1605 C C B GLY A 1 206 ? -16.267 -46.130 21.994 0.60 17.97 428 GLY A C 1
ATOM 1606 O O A GLY A 1 206 ? -16.860 -45.933 20.970 0.40 17.32 428 GLY A O 1
ATOM 1607 O O B GLY A 1 206 ? -16.838 -46.072 20.899 0.60 17.39 428 GLY A O 1
ATOM 1608 N N . LEU A 1 207 ? -14.944 -46.252 22.103 1.00 16.82 429 LEU A N 1
ATOM 1609 C CA . LEU A 1 207 ? -14.144 -46.445 20.899 1.00 16.82 429 LEU A CA 1
ATOM 1610 C C . LEU A 1 207 ? -14.490 -47.772 20.241 1.00 17.23 429 LEU A C 1
ATOM 1611 O O . LEU A 1 207 ? -14.641 -48.798 20.909 1.00 16.80 429 LEU A O 1
ATOM 1616 N N . ALA A 1 208 ? -14.620 -47.752 18.920 1.00 15.98 430 ALA A N 1
ATOM 1617 C CA . ALA A 1 208 ? -14.655 -49.005 18.189 1.00 14.32 430 ALA A CA 1
ATOM 1618 C C . ALA A 1 208 ? -13.322 -49.720 18.381 1.00 14.28 430 ALA A C 1
ATOM 1619 O O . ALA A 1 208 ? -12.262 -49.079 18.342 1.00 16.27 430 ALA A O 1
ATOM 1621 N N . PRO A 1 209 ? -13.329 -51.031 18.569 1.00 16.18 431 PRO A N 1
ATOM 1622 C CA . PRO A 1 209 ? -12.093 -51.744 18.893 1.00 20.17 431 PRO A CA 1
ATOM 1623 C C . PRO A 1 209 ? -11.199 -51.905 17.671 1.00 19.62 431 PRO A C 1
ATOM 1624 O O . PRO A 1 209 ? -11.616 -51.731 16.525 1.00 17.55 431 PRO A O 1
ATOM 1628 N N . ALA A 1 210 ? -9.953 -52.281 17.942 1.00 16.11 432 ALA A N 1
ATOM 1629 C CA . ALA A 1 210 ? -9.027 -52.576 16.862 1.00 15.58 432 ALA A CA 1
ATOM 1630 C C . ALA A 1 210 ? -9.589 -53.679 15.978 1.00 14.66 432 ALA A C 1
ATOM 1631 O O . ALA A 1 210 ? -10.128 -54.676 16.468 1.00 16.39 432 ALA A O 1
ATOM 1633 N N . ALA A 1 211 ? -9.476 -53.481 14.669 1.00 14.31 433 ALA A N 1
ATOM 1634 C CA . ALA A 1 211 ? -9.756 -54.522 13.690 1.00 13.69 433 ALA A CA 1
ATOM 1635 C C . ALA A 1 211 ? -8.442 -55.210 13.357 1.00 16.11 433 ALA A C 1
ATOM 1636 O O . ALA A 1 211 ? -7.481 -54.544 12.965 1.00 14.86 433 ALA A O 1
ATOM 1638 N N . ALA A 1 212 ? -8.392 -56.536 13.523 1.00 15.60 434 ALA A N 1
ATOM 1639 C CA . ALA A 1 212 ? -7.125 -57.220 13.324 1.00 22.86 434 ALA A CA 1
ATOM 1640 C C . ALA A 1 212 ? -7.383 -58.610 12.774 1.00 19.16 434 ALA A C 1
ATOM 1641 O O . ALA A 1 212 ? -8.342 -59.263 13.208 1.00 18.76 434 ALA A O 1
ATOM 1643 N N . PRO A 1 213 ? -6.564 -59.094 11.846 1.00 16.24 435 PRO A N 1
ATOM 1644 C CA . PRO A 1 213 ? -6.694 -60.493 11.430 1.00 14.27 435 PRO A CA 1
ATOM 1645 C C . PRO A 1 213 ? -6.359 -61.387 12.607 1.00 14.37 435 PRO A C 1
ATOM 1646 O O . PRO A 1 213 ? -5.641 -60.984 13.527 1.00 16.84 435 PRO A O 1
ATOM 1650 N N . ASP A 1 214 ? -6.902 -62.604 12.590 1.00 14.62 436 ASP A N 1
ATOM 1651 C CA . ASP A 1 214 ? -6.520 -63.582 13.604 1.00 14.45 436 ASP A CA 1
ATOM 1652 C C . ASP A 1 214 ? -5.877 -64.815 12.987 1.00 18.91 436 ASP A C 1
ATOM 1653 O O . ASP A 1 214 ? -5.624 -65.794 13.692 1.00 19.35 436 ASP A O 1
ATOM 1658 N N . PHE A 1 215 ? -5.590 -64.773 11.689 1.00 13.96 437 PHE A N 1
ATOM 1659 C CA . PHE A 1 215 ? -4.913 -65.828 10.968 1.00 16.36 437 PHE A CA 1
ATOM 1660 C C . PHE A 1 215 ? -3.547 -65.312 10.581 1.00 26.67 437 PHE A C 1
ATOM 1661 O O . PHE A 1 215 ? -3.471 -64.297 9.868 1.00 19.07 437 PHE A O 1
ATOM 1669 N N . PRO A 1 216 ? -2.456 -65.947 10.992 1.00 18.23 438 PRO A N 1
ATOM 1670 C CA . PRO A 1 216 ? -1.174 -65.613 10.378 1.00 19.74 438 PRO A CA 1
ATOM 1671 C C . PRO A 1 216 ? -1.273 -65.865 8.876 1.00 20.73 438 PRO A C 1
ATOM 1672 O O . PRO A 1 216 ? -1.906 -66.823 8.422 1.00 28.60 438 PRO A O 1
ATOM 1676 N N . GLY A 1 217 ? -0.686 -64.975 8.103 1.00 27.24 439 GLY A N 1
ATOM 1677 C CA . GLY A 1 217 ? -0.818 -65.082 6.673 1.00 20.36 439 GLY A CA 1
ATOM 1678 C C . GLY A 1 217 ? -1.973 -64.300 6.097 1.00 23.48 439 GLY A C 1
ATOM 1679 O O . GLY A 1 217 ? -2.024 -64.123 4.876 1.00 16.46 439 GLY A O 1
ATOM 1680 N N . GLU A 1 218 ? -2.896 -63.824 6.931 1.00 16.16 440 GLU A N 1
ATOM 1681 C CA . GLU A 1 218 ? -3.950 -62.923 6.483 1.00 15.43 440 GLU A CA 1
ATOM 1682 C C . GLU A 1 218 ? -3.622 -61.489 6.875 1.00 15.13 440 GLU A C 1
ATOM 1683 O O . GLU A 1 218 ? -2.970 -61.232 7.887 1.00 16.80 440 GLU A O 1
ATOM 1689 N N A MET A 1 219 ? -4.075 -60.547 6.058 0.46 12.44 441 MET A N 1
ATOM 1690 N N B MET A 1 219 ? -4.089 -60.555 6.047 0.54 12.41 441 MET A N 1
ATOM 1691 C CA A MET A 1 219 ? -3.924 -59.145 6.392 0.46 13.95 441 MET A CA 1
ATOM 1692 C CA B MET A 1 219 ? -3.893 -59.132 6.255 0.54 14.16 441 MET A CA 1
ATOM 1693 C C A MET A 1 219 ? -5.183 -58.410 5.974 0.46 14.62 441 MET A C 1
ATOM 1694 C C B MET A 1 219 ? -5.209 -58.423 5.985 0.54 14.61 441 MET A C 1
ATOM 1695 O O A MET A 1 219 ? -5.984 -58.906 5.177 0.46 13.91 441 MET A O 1
ATOM 1696 O O B MET A 1 219 ? -6.083 -58.952 5.293 0.54 13.90 441 MET A O 1
ATOM 1705 N N . ILE A 1 220 ? -5.342 -57.212 6.529 1.00 14.41 442 ILE A N 1
ATOM 1706 C CA . ILE A 1 220 ? -6.520 -56.400 6.256 1.00 10.19 442 ILE A CA 1
ATOM 1707 C C . ILE A 1 220 ? -6.514 -55.960 4.804 1.00 13.42 442 ILE A C 1
ATOM 1708 O O . ILE A 1 220 ? -5.493 -55.500 4.281 1.00 14.43 442 ILE A O 1
ATOM 1713 N N . LEU A 1 221 ? -7.664 -56.076 4.157 1.00 13.16 443 LEU A N 1
ATOM 1714 C CA . LEU A 1 221 ? -7.883 -55.471 2.853 1.00 12.60 443 LEU A CA 1
ATOM 1715 C C . LEU A 1 221 ? -8.486 -54.093 3.086 1.00 12.03 443 LEU A C 1
ATOM 1716 O O . LEU A 1 221 ? -9.631 -53.984 3.524 1.00 14.35 443 LEU A O 1
ATOM 1721 N N . TYR A 1 222 ? -7.726 -53.044 2.790 1.00 11.03 444 TYR A N 1
ATOM 1722 C CA . TYR A 1 222 ? -8.203 -51.683 2.984 1.00 10.47 444 TYR A CA 1
ATOM 1723 C C . TYR A 1 222 ? -8.824 -51.137 1.709 1.00 11.88 444 TYR A C 1
ATOM 1724 O O . TYR A 1 222 ? -8.399 -51.476 0.607 1.00 12.39 444 TYR A O 1
ATOM 1733 N N . PHE A 1 223 ? -9.804 -50.249 1.868 1.00 11.90 445 PHE A N 1
ATOM 1734 C CA . PHE A 1 223 ? -10.349 -49.485 0.750 1.00 11.70 445 PHE A CA 1
ATOM 1735 C C . PHE A 1 223 ? -9.666 -48.126 0.733 1.00 11.93 445 PHE A C 1
ATOM 1736 O O . PHE A 1 223 ? -9.447 -47.532 1.791 1.00 14.72 445 PHE A O 1
ATOM 1744 N N . VAL A 1 224 ? -9.323 -47.629 -0.464 1.00 11.11 446 VAL A N 1
ATOM 1745 C CA A VAL A 1 224 ? -8.410 -46.499 -0.675 0.73 12.07 446 VAL A CA 1
ATOM 1746 C CA B VAL A 1 224 ? -8.471 -46.455 -0.545 0.27 11.78 446 VAL A CA 1
ATOM 1747 C C . VAL A 1 224 ? -9.136 -45.350 -1.359 1.00 12.79 446 VAL A C 1
ATOM 1748 O O . VAL A 1 224 ? -9.853 -45.588 -2.338 1.00 12.73 446 VAL A O 1
ATOM 1755 N N . SER A 1 225 ? -8.887 -44.115 -0.917 1.00 11.91 447 SER A N 1
ATOM 1756 C CA . SER A 1 225 ? -9.235 -42.905 -1.659 1.00 13.19 447 SER A CA 1
ATOM 1757 C C . SER A 1 225 ? -8.034 -41.964 -1.666 1.00 12.68 447 SER A C 1
ATOM 1758 O O . SER A 1 225 ? -7.171 -42.019 -0.784 1.00 14.22 447 SER A O 1
ATOM 1761 N N . ASP A 1 226 ? -8.002 -41.057 -2.643 1.00 12.91 448 ASP A N 1
ATOM 1762 C CA . ASP A 1 226 ? -7.013 -39.978 -2.638 1.00 12.44 448 ASP A CA 1
ATOM 1763 C C . ASP A 1 226 ? -7.577 -38.787 -1.868 1.00 14.95 448 ASP A C 1
ATOM 1764 O O . ASP A 1 226 ? -8.660 -38.288 -2.198 1.00 14.41 448 ASP A O 1
ATOM 1769 N N . MET A 1 227 ? -6.840 -38.343 -0.835 1.00 12.27 449 MET A N 1
ATOM 1770 C CA A MET A 1 227 ? -7.240 -37.184 -0.051 0.67 14.53 449 MET A CA 1
ATOM 1771 C CA B MET A 1 227 ? -7.211 -37.171 -0.034 0.33 14.58 449 MET A CA 1
ATOM 1772 C C . MET A 1 227 ? -6.874 -35.896 -0.792 1.00 16.58 449 MET A C 1
ATOM 1773 O O . MET A 1 227 ? -5.734 -35.744 -1.245 1.00 16.39 449 MET A O 1
ATOM 1782 N N . PRO A 1 228 ? -7.810 -34.955 -0.946 1.00 15.18 450 PRO A N 1
ATOM 1783 C CA A PRO A 1 228 ? -7.434 -33.656 -1.520 0.60 14.68 450 PRO A CA 1
ATOM 1784 C CA B PRO A 1 228 ? -7.444 -33.650 -1.515 0.40 14.72 450 PRO A CA 1
ATOM 1785 C C . PRO A 1 228 ? -6.513 -32.906 -0.566 1.00 15.55 450 PRO A C 1
ATOM 1786 O O . PRO A 1 228 ? -6.757 -32.845 0.641 1.00 15.01 450 PRO A O 1
ATOM 1793 N N . VAL A 1 229 ? -5.446 -32.340 -1.125 1.00 15.81 451 VAL A N 1
ATOM 1794 C CA . VAL A 1 229 ? -4.403 -31.672 -0.358 1.00 15.61 451 VAL A CA 1
ATOM 1795 C C . VAL A 1 229 ? -4.241 -30.260 -0.899 1.00 14.85 451 VAL A C 1
ATOM 1796 O O . VAL A 1 229 ? -4.248 -30.053 -2.116 1.00 14.82 451 VAL A O 1
ATOM 1800 N N . ARG A 1 230 ? -4.101 -29.290 0.002 1.00 14.88 452 ARG A N 1
ATOM 1801 C CA . ARG A 1 230 ? -3.821 -27.901 -0.384 1.00 15.46 452 ARG A CA 1
ATOM 1802 C C . ARG A 1 230 ? -2.737 -27.402 0.567 1.00 16.33 452 ARG A C 1
ATOM 1803 O O . ARG A 1 230 ? -3.027 -26.928 1.668 1.00 17.47 452 ARG A O 1
ATOM 1811 N N . ASN A 1 231 ? -1.507 -27.530 0.150 1.00 18.11 453 ASN A N 1
ATOM 1812 C CA . ASN A 1 231 ? -0.401 -26.999 0.932 1.00 15.75 453 ASN A CA 1
ATOM 1813 C C . ASN A 1 231 ? -0.008 -25.625 0.411 1.00 25.02 453 ASN A C 1
ATOM 1814 O O . ASN A 1 231 ? -0.229 -25.320 -0.763 1.00 24.04 453 ASN A O 1
ATOM 1819 N N . PRO A 1 232 ? 0.573 -24.781 1.261 1.00 27.77 454 PRO A N 1
ATOM 1820 C CA . PRO A 1 232 ? 1.054 -23.477 0.790 1.00 33.82 454 PRO A CA 1
ATOM 1821 C C . PRO A 1 232 ? 1.936 -23.621 -0.445 1.00 32.89 454 PRO A C 1
ATOM 1822 O O . PRO A 1 232 ? 2.779 -24.516 -0.531 1.00 35.36 454 PRO A O 1
ATOM 1826 N N . ASN A 1 233 ? 1.698 -22.749 -1.422 1.00 34.14 455 ASN A N 1
ATOM 1827 C CA . ASN A 1 233 ? 2.439 -22.703 -2.682 1.00 47.94 455 ASN A CA 1
ATOM 1828 C C . ASN A 1 233 ? 2.299 -23.987 -3.497 1.00 42.03 455 ASN A C 1
ATOM 1829 O O . ASN A 1 233 ? 3.092 -24.232 -4.410 1.00 35.20 455 ASN A O 1
ATOM 1834 N N . GLY A 1 234 ? 1.300 -24.818 -3.199 1.00 32.98 456 GLY A N 1
ATOM 1835 C CA . GLY A 1 234 ? 1.136 -26.043 -3.956 1.00 25.71 456 GLY A CA 1
ATOM 1836 C C . GLY A 1 234 ? 2.164 -27.113 -3.668 1.00 22.41 456 GLY A C 1
ATOM 1837 O O . GLY A 1 234 ? 2.303 -28.052 -4.462 1.00 22.81 456 GLY A O 1
ATOM 1838 N N . GLU A 1 235 ? 2.889 -27.001 -2.555 1.00 22.34 457 GLU A N 1
ATOM 1839 C CA A GLU A 1 235 ? 3.878 -28.009 -2.195 0.43 25.52 457 GLU A CA 1
ATOM 1840 C CA B GLU A 1 235 ? 3.87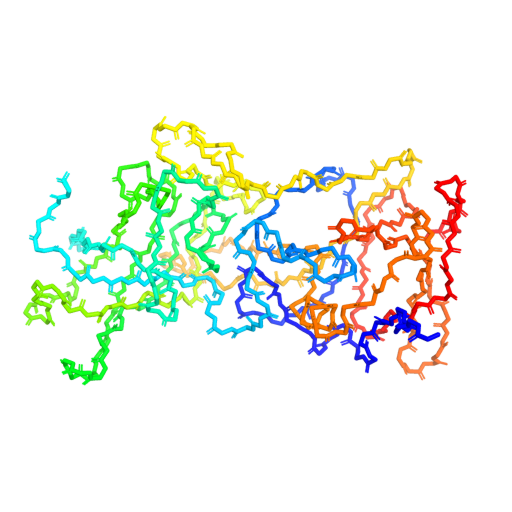9 -28.009 -2.200 0.57 25.48 457 GLU A CA 1
ATOM 1841 C C . GLU A 1 235 ? 3.255 -29.398 -2.234 1.00 28.90 457 GLU A C 1
ATOM 1842 O O . GLU A 1 235 ? 2.150 -29.613 -1.731 1.00 22.17 457 GLU A O 1
ATOM 1853 N N . ARG A 1 236 ? 3.965 -30.335 -2.844 1.00 23.44 458 ARG A N 1
ATOM 1854 C CA . ARG A 1 236 ? 3.404 -31.644 -3.142 1.00 19.90 458 ARG A CA 1
ATOM 1855 C C . ARG A 1 236 ? 3.699 -32.637 -2.027 1.00 24.03 458 ARG A C 1
ATOM 1856 O O . ARG A 1 236 ? 4.862 -32.895 -1.706 1.00 21.40 458 ARG A O 1
ATOM 1864 N N . ARG A 1 237 ? 2.642 -33.210 -1.457 0.93 18.69 459 ARG A N 1
ATOM 1865 C CA . ARG A 1 237 ? 2.775 -34.394 -0.611 0.93 17.86 459 ARG A CA 1
ATOM 1866 C C . ARG A 1 237 ? 1.448 -35.147 -0.731 0.93 21.02 459 ARG A C 1
ATOM 1867 O O . ARG A 1 237 ? 0.543 -34.971 0.090 0.93 17.68 459 ARG A O 1
ATOM 1875 N N . ASP A 1 238 ? 1.349 -35.969 -1.769 1.00 17.09 460 ASP A N 1
ATOM 1876 C CA . ASP A 1 238 ? 0.104 -36.667 -2.056 1.00 19.71 460 ASP A CA 1
ATOM 1877 C C . ASP A 1 238 ? -0.183 -37.675 -0.950 1.00 21.11 460 ASP A C 1
ATOM 1878 O O . ASP A 1 238 ? 0.733 -38.289 -0.396 1.00 18.19 460 ASP A O 1
ATOM 1883 N N . THR A 1 239 ? -1.465 -37.826 -0.613 1.00 15.80 461 THR A N 1
ATOM 1884 C CA . THR A 1 239 ? -1.869 -38.579 0.571 1.00 14.57 461 THR A CA 1
ATOM 1885 C C . THR A 1 239 ? -3.119 -39.392 0.269 1.00 14.94 461 THR A C 1
ATOM 1886 O O . THR A 1 239 ? -4.107 -38.848 -0.232 1.00 15.80 461 THR A O 1
ATOM 1890 N N . GLU A 1 240 ? -3.073 -40.685 0.572 1.00 13.99 462 GLU A N 1
ATOM 1891 C CA . GLU A 1 240 ? -4.245 -41.553 0.514 1.00 13.74 462 GLU A CA 1
ATOM 1892 C C . GLU A 1 240 ? -4.912 -41.600 1.883 1.00 11.57 462 GLU A C 1
ATOM 1893 O O . GLU A 1 240 ? -4.283 -41.330 2.903 1.00 14.68 462 GLU A O 1
ATOM 1899 N N . ILE A 1 241 ? -6.201 -41.941 1.904 1.00 14.43 463 ILE A N 1
ATOM 1900 C CA . ILE A 1 241 ? -6.881 -42.248 3.161 1.00 10.64 463 ILE A CA 1
ATOM 1901 C C . ILE A 1 241 ? -7.577 -43.591 3.007 1.00 12.46 463 ILE A C 1
ATOM 1902 O O . ILE A 1 241 ? -8.267 -43.832 2.007 1.00 13.60 463 ILE A O 1
ATOM 1907 N N . LEU A 1 242 ? -7.373 -44.468 3.983 1.00 10.50 464 LEU A N 1
ATOM 1908 C CA . LEU A 1 242 ? -7.892 -45.828 3.976 1.00 14.05 464 LEU A CA 1
ATOM 1909 C C . LEU A 1 242 ? -9.174 -45.909 4.790 1.00 15.35 464 LEU A C 1
ATOM 1910 O O . LEU A 1 242 ? -9.370 -45.136 5.721 1.00 14.18 464 LEU A O 1
ATOM 1915 N N . CYS A 1 243 ? -10.029 -46.880 4.468 1.00 13.04 465 CYS A N 1
ATOM 1916 C CA . CYS A 1 243 ? -11.111 -47.228 5.385 1.00 12.12 465 CYS A CA 1
ATOM 1917 C C . CYS A 1 243 ? -11.330 -48.732 5.342 1.00 12.94 465 CYS A C 1
ATOM 1918 O O . CYS A 1 243 ? -10.841 -49.428 4.451 1.00 11.97 465 CYS A O 1
ATOM 1921 N N . LEU A 1 244 ? -12.056 -49.238 6.335 1.00 11.01 466 LEU A N 1
ATOM 1922 C CA . LEU A 1 244 ? -12.312 -50.672 6.410 1.00 9.94 466 LEU A CA 1
ATOM 1923 C C . LEU A 1 244 ? -13.546 -51.099 5.628 1.00 10.46 466 LEU A C 1
ATOM 1924 O O . LEU A 1 244 ? -13.617 -52.255 5.193 1.00 10.99 466 LEU A O 1
ATOM 1929 N N . LEU A 1 245 ? -14.530 -50.196 5.473 1.00 11.70 467 LEU A N 1
ATOM 1930 C CA . LEU A 1 245 ? -15.778 -50.463 4.760 1.00 13.63 467 LEU A CA 1
ATOM 1931 C C . LEU A 1 245 ? -16.159 -49.185 4.026 1.00 12.19 467 LEU A C 1
ATOM 1932 O O . LEU A 1 245 ? -16.237 -48.123 4.657 1.00 12.25 467 LEU A O 1
ATOM 1937 N N . PRO A 1 246 ? -16.453 -49.239 2.731 1.00 11.71 468 PRO A N 1
ATOM 1938 C CA . PRO A 1 246 ? -17.054 -48.065 2.089 1.00 10.15 468 PRO A CA 1
ATOM 1939 C C . PRO A 1 246 ? -18.405 -47.762 2.725 1.00 11.23 468 PRO A C 1
ATOM 1940 O O . PRO A 1 246 ? -19.068 -48.646 3.268 1.00 12.44 468 PRO A O 1
ATOM 1944 N N . GLN A 1 247 ? -18.813 -46.490 2.662 1.00 11.06 469 GLN A N 1
ATOM 1945 C CA . GLN A 1 247 ? -20.029 -46.100 3.377 1.00 12.59 469 GLN A CA 1
ATOM 1946 C C . GLN A 1 247 ? -21.260 -46.831 2.844 1.00 12.22 469 GLN A C 1
ATOM 1947 O O . GLN A 1 247 ? -22.199 -47.113 3.603 1.00 11.49 469 GLN A O 1
ATOM 1953 N N . GLU A 1 248 ? -21.266 -47.188 1.560 1.00 11.54 470 GLU A N 1
ATOM 1954 C CA . GLU A 1 248 ? -22.430 -47.897 1.036 1.00 11.73 470 GLU A CA 1
ATOM 1955 C C . GLU A 1 248 ? -22.568 -49.287 1.640 1.00 12.25 470 GLU A C 1
ATOM 1956 O O . GLU A 1 248 ? -23.687 -49.803 1.744 1.00 12.21 470 GLU A O 1
ATOM 1962 N N . MET A 1 249 ? -21.453 -49.914 2.029 1.00 11.76 471 MET A N 1
ATOM 1963 C CA . MET A 1 249 ? -21.558 -51.168 2.770 1.00 10.83 471 MET A CA 1
ATOM 1964 C C . MET A 1 249 ? -22.064 -50.925 4.181 1.00 10.88 471 MET A C 1
ATOM 1965 O O . MET A 1 249 ? -22.909 -51.679 4.677 1.00 13.29 471 MET A O 1
ATOM 1970 N N . VAL A 1 250 ? -21.558 -49.882 4.846 1.00 11.33 472 VAL A N 1
ATOM 1971 C CA . VAL A 1 250 ? -22.086 -49.522 6.165 1.00 12.54 472 VAL A CA 1
ATOM 1972 C C . VAL A 1 250 ? -23.600 -49.354 6.096 1.00 14.21 472 VAL A C 1
ATOM 1973 O O . VAL A 1 250 ? -24.345 -49.944 6.891 1.00 13.09 472 VAL A O 1
ATOM 1977 N N . THR A 1 251 ? -24.078 -48.542 5.138 1.00 10.84 473 THR A N 1
ATOM 1978 C CA . THR A 1 251 ? -25.519 -48.298 5.021 1.00 11.47 473 THR A CA 1
ATOM 1979 C C . THR A 1 251 ? -26.278 -49.590 4.754 1.00 11.71 473 THR A C 1
ATOM 1980 O O . THR A 1 251 ? -27.338 -49.830 5.346 1.00 12.91 473 THR A O 1
ATOM 1984 N N . HIS A 1 252 ? -25.743 -50.441 3.872 1.00 12.22 474 HIS A N 1
ATOM 1985 C CA . HIS A 1 252 ? -26.398 -51.705 3.550 1.00 13.04 474 HIS A CA 1
ATOM 1986 C C . HIS A 1 252 ? -26.578 -52.575 4.791 1.00 15.42 474 HIS A C 1
ATOM 1987 O O . HIS A 1 252 ? -27.671 -53.090 5.044 1.00 11.99 474 HIS A O 1
ATOM 1994 N N . PHE A 1 253 ? -25.509 -52.755 5.579 1.00 13.37 475 PHE A N 1
ATOM 1995 C CA . PHE A 1 253 ? -25.615 -53.599 6.769 1.00 12.87 475 PHE A CA 1
ATOM 1996 C C . PHE A 1 253 ? -26.541 -52.970 7.802 1.00 11.95 475 PHE A C 1
ATOM 1997 O O . PHE A 1 253 ? -27.307 -53.669 8.474 1.00 14.82 475 PHE A O 1
ATOM 2005 N N . TYR A 1 254 ? -26.464 -51.650 7.947 1.00 11.81 476 TYR A N 1
ATOM 2006 C CA . TYR A 1 254 ? -27.336 -50.938 8.867 1.00 13.29 476 TYR A CA 1
ATOM 2007 C C . TYR A 1 254 ? -28.796 -51.093 8.473 1.00 15.54 476 TYR A C 1
ATOM 2008 O O . TYR A 1 254 ? -29.662 -51.292 9.333 1.00 15.68 476 TYR A O 1
ATOM 2017 N N . GLU A 1 255 ? -29.082 -51.016 7.170 1.00 12.85 477 GLU A N 1
ATOM 2018 C CA . GLU A 1 255 ? -30.465 -51.050 6.707 1.00 15.59 477 GLU A CA 1
ATOM 2019 C C . GLU A 1 255 ? -31.060 -52.452 6.810 1.00 19.53 477 GLU A C 1
ATOM 2020 O O . GLU A 1 255 ? -32.238 -52.605 7.145 1.00 18.13 477 GLU A O 1
ATOM 2026 N N . GLN A 1 256 ? -30.266 -53.490 6.542 1.00 13.86 478 GLN A N 1
ATOM 2027 C CA A GLN A 1 256 ? -30.776 -54.857 6.473 0.58 17.53 478 GLN A CA 1
ATOM 2028 C CA B GLN A 1 256 ? -30.834 -54.831 6.485 0.42 17.56 478 GLN A CA 1
ATOM 2029 C C . GLN A 1 256 ? -30.870 -55.516 7.844 1.00 20.68 478 GLN A C 1
ATOM 2030 O O . GLN A 1 256 ? -31.751 -56.352 8.067 1.00 19.67 478 GLN A O 1
ATOM 2041 N N . GLN A 1 257 ? -29.962 -55.177 8.761 1.00 17.56 479 GLN A N 1
ATOM 2042 C CA . GLN A 1 257 ? -29.950 -55.756 10.111 1.00 15.78 479 GLN A CA 1
ATOM 2043 C C . GLN A 1 257 ? -30.017 -57.287 10.064 1.00 23.24 479 GLN A C 1
ATOM 2044 O O . GLN A 1 257 ? -30.788 -57.929 10.780 1.00 22.19 479 GLN A O 1
ATOM 2050 N N . ALA A 1 258 ? -29.185 -57.875 9.216 1.00 16.64 480 ALA A N 1
ATOM 2051 C CA . ALA A 1 258 ? -29.228 -59.316 8.997 1.00 17.52 480 ALA A CA 1
ATOM 2052 C C . ALA A 1 258 ? -28.443 -60.041 10.085 1.00 22.16 480 ALA A C 1
ATOM 2053 O O . ALA A 1 258 ? -27.264 -59.736 10.293 1.00 17.68 480 ALA A O 1
ATOM 2055 N N . PRO A 1 259 ? -29.049 -60.984 10.803 1.00 21.28 481 PRO A N 1
ATOM 2056 C CA . PRO A 1 259 ? -28.296 -61.730 11.817 1.00 18.99 481 PRO A CA 1
ATOM 2057 C C . PRO A 1 259 ? -27.120 -62.482 11.209 1.00 16.13 481 PRO A C 1
ATOM 2058 O O . PRO A 1 259 ? -27.215 -63.050 10.120 1.00 19.61 481 PRO A O 1
ATOM 2062 N N . SER A 1 260 ? -26.005 -62.497 11.938 1.00 17.80 482 SER A N 1
ATOM 2063 C CA . SER A 1 260 ? -24.840 -63.259 11.513 1.00 18.05 482 SER A CA 1
ATOM 2064 C C . SER A 1 260 ? -25.036 -64.715 11.909 1.00 21.70 482 SER A C 1
ATOM 2065 O O . SER A 1 260 ? -25.419 -65.009 13.045 1.00 24.50 482 SER A O 1
ATOM 2068 N N . GLN A 1 261 ? -24.797 -65.624 10.972 1.00 16.23 483 GLN A N 1
ATOM 2069 C CA . GLN A 1 261 ? -25.122 -67.031 11.178 1.00 16.69 483 GLN A CA 1
ATOM 2070 C C . GLN A 1 261 ? -23.890 -67.928 11.097 1.00 24.63 483 GLN A C 1
ATOM 2071 O O . GLN A 1 261 ? -23.974 -69.076 10.653 1.00 27.06 483 GLN A O 1
ATOM 2077 N N . GLY A 1 262 ? -22.745 -67.422 11.529 1.00 20.62 484 GLY A N 1
ATOM 2078 C CA . GLY A 1 262 ? -21.532 -68.222 11.568 1.00 20.17 484 GLY A CA 1
ATOM 2079 C C . GLY A 1 262 ? -20.392 -67.377 12.094 1.00 20.62 484 GLY A C 1
ATOM 2080 O O . GLY A 1 262 ? -20.565 -66.198 12.417 1.00 19.75 484 GLY A O 1
ATOM 2081 N N . ASP A 1 263 ? -19.206 -67.998 12.184 1.00 16.75 485 ASP A N 1
ATOM 2082 C CA . ASP A 1 263 ? -18.067 -67.289 12.768 1.00 17.99 485 ASP A CA 1
ATOM 2083 C C . ASP A 1 263 ? -17.627 -66.111 11.904 1.00 17.32 485 ASP A C 1
ATOM 2084 O O . ASP A 1 263 ? -17.299 -65.034 12.426 1.00 18.10 485 ASP A O 1
ATOM 2089 N N . VAL A 1 264 ? -17.587 -66.304 10.589 1.00 14.57 486 VAL A N 1
ATOM 2090 C CA . VAL A 1 264 ? -17.049 -65.291 9.686 1.00 14.08 486 VAL A CA 1
ATOM 2091 C C . VAL A 1 264 ? -17.685 -65.509 8.320 1.00 14.47 486 VAL A C 1
ATOM 2092 O O . VAL A 1 264 ? -18.122 -66.615 7.992 1.00 18.22 486 VAL A O 1
ATOM 2096 N N . ALA A 1 265 ? -17.798 -64.434 7.540 1.00 13.75 487 ALA A N 1
ATOM 2097 C CA . ALA A 1 265 ? -18.448 -64.508 6.239 1.00 14.70 487 ALA A CA 1
ATOM 2098 C C . ALA A 1 265 ? -17.409 -64.736 5.151 1.00 19.58 487 ALA A C 1
ATOM 2099 O O . ALA A 1 265 ? -16.404 -64.017 5.081 1.00 18.12 487 ALA A O 1
ATOM 2101 N N . LEU A 1 266 ? -17.645 -65.735 4.301 1.00 13.52 488 LEU A N 1
ATOM 2102 C CA . LEU A 1 266 ? -16.791 -65.961 3.140 1.00 13.00 488 LEU A CA 1
ATOM 2103 C C . LEU A 1 266 ? -17.330 -65.156 1.965 1.00 16.56 488 LEU A C 1
ATOM 2104 O O . LEU A 1 266 ? -18.495 -65.314 1.586 1.00 17.54 488 LEU A O 1
ATOM 2109 N N . VAL A 1 267 ? -16.489 -64.302 1.389 1.00 14.92 489 VAL A N 1
ATOM 2110 C CA . VAL A 1 267 ? -16.905 -63.432 0.296 1.00 13.48 489 VAL A CA 1
ATOM 2111 C C . VAL A 1 267 ? -15.962 -63.630 -0.875 1.00 15.61 489 VAL A C 1
ATOM 2112 O O . VAL A 1 267 ? -14.780 -63.935 -0.699 1.00 16.50 489 VAL A O 1
ATOM 2116 N N . ARG A 1 268 ? -16.488 -63.446 -2.081 1.00 14.17 490 ARG A N 1
ATOM 2117 C CA . ARG A 1 268 ? -15.698 -63.543 -3.299 1.00 15.59 490 ARG A CA 1
ATOM 2118 C C . ARG A 1 268 ? -15.7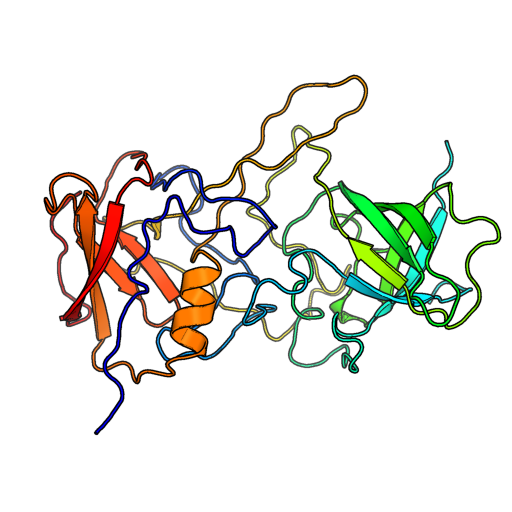58 -62.210 -4.034 1.00 17.53 490 ARG A C 1
ATOM 2119 O O . ARG A 1 268 ? -16.808 -61.562 -4.076 1.00 15.49 490 ARG A O 1
ATOM 2127 N N . TYR A 1 269 ? -14.621 -61.783 -4.573 1.00 14.45 491 TYR A N 1
ATOM 2128 C CA . TYR A 1 269 ? -14.562 -60.565 -5.370 1.00 15.24 491 TYR A CA 1
ATOM 2129 C C . TYR A 1 269 ? -14.730 -60.969 -6.825 1.00 15.31 491 TYR A C 1
ATOM 2130 O O . TYR A 1 269 ? -13.965 -61.799 -7.332 1.00 17.38 491 TYR A O 1
ATOM 2139 N N . ILE A 1 270 ? -15.739 -60.400 -7.478 1.00 16.74 492 ILE A N 1
ATOM 2140 C CA . ILE A 1 270 ? -16.168 -60.814 -8.810 1.00 18.52 492 ILE A CA 1
ATOM 2141 C C . ILE A 1 270 ? -15.835 -59.697 -9.786 1.00 20.40 492 ILE A C 1
ATOM 2142 O O . ILE A 1 270 ? -16.241 -58.551 -9.571 1.00 19.93 492 ILE A O 1
ATOM 2147 N N . ASN A 1 271 ? -15.118 -60.030 -10.863 1.00 19.36 493 ASN A N 1
ATOM 2148 C CA . ASN A 1 271 ? -14.869 -59.050 -11.914 1.00 23.52 493 ASN A CA 1
ATOM 2149 C C . ASN A 1 271 ? -16.187 -58.624 -12.556 1.00 25.25 493 ASN A C 1
ATOM 2150 O O . ASN A 1 271 ? -17.001 -59.464 -12.951 1.00 24.36 493 ASN A O 1
ATOM 2155 N N . ALA A 1 272 ? -16.406 -57.309 -12.650 1.00 23.72 494 ALA A N 1
ATOM 2156 C CA . ALA A 1 272 ? -17.699 -56.817 -13.123 1.00 26.52 494 ALA A CA 1
ATOM 2157 C C . ALA A 1 272 ? -17.911 -57.114 -14.603 1.00 28.02 494 ALA A C 1
ATOM 2158 O O . ALA A 1 272 ? -19.044 -57.363 -15.029 1.00 39.45 494 ALA A O 1
ATOM 2160 N N . GLU A 1 273 ? -16.840 -57.094 -15.391 1.00 25.07 495 GLU A N 1
ATOM 2161 C CA . GLU A 1 273 ? -16.962 -57.357 -16.820 1.00 30.94 495 GLU A CA 1
ATOM 2162 C C . GLU A 1 273 ? -17.202 -58.837 -17.088 1.00 38.40 495 GLU A C 1
ATOM 2163 O O . GLU A 1 273 ? -18.195 -59.216 -17.719 1.00 47.27 495 GLU A O 1
ATOM 2169 N N . THR A 1 274 ? -16.298 -59.693 -16.608 1.00 34.18 496 THR A N 1
ATOM 2170 C CA . THR A 1 274 ? -16.315 -61.103 -16.971 1.00 31.02 496 THR A CA 1
ATOM 2171 C C . THR A 1 274 ? -17.130 -61.969 -16.026 1.00 44.45 496 THR A C 1
ATOM 2172 O O . THR A 1 274 ? -17.517 -63.078 -16.405 1.00 34.31 496 THR A O 1
ATOM 2176 N N . GLY A 1 275 ? -17.403 -61.505 -14.812 1.00 28.05 497 GLY A N 1
ATOM 2177 C CA . GLY A 1 275 ? -18.003 -62.362 -13.819 1.00 26.40 497 GLY A CA 1
ATOM 2178 C C . GLY A 1 275 ? -17.046 -63.358 -13.199 1.00 21.76 497 GLY A C 1
ATOM 2179 O O . GLY A 1 275 ? -17.485 -64.193 -12.401 1.00 29.61 497 GLY A O 1
ATOM 2180 N N . ARG A 1 276 ? -15.758 -63.292 -13.535 0.89 25.30 498 ARG A N 1
ATOM 2181 C CA . ARG A 1 276 ? -14.786 -64.226 -12.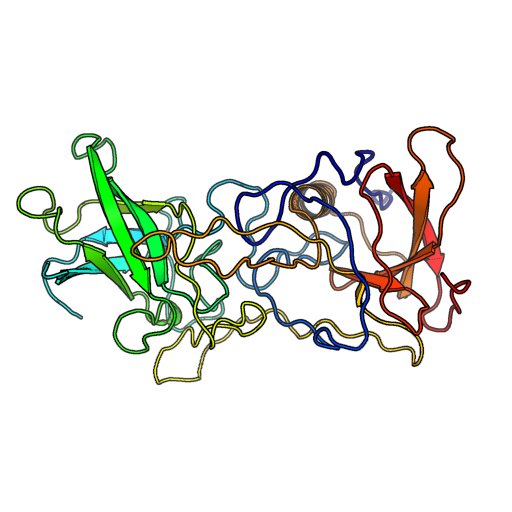987 0.89 25.44 498 ARG A CA 1
ATOM 2182 C C . ARG A 1 276 ? -14.553 -63.941 -11.507 0.89 23.60 498 ARG A C 1
ATOM 2183 O O . ARG A 1 276 ? -14.508 -62.784 -11.085 0.89 20.47 498 ARG A O 1
ATOM 2191 N N . VAL A 1 277 ? -14.409 -65.006 -10.721 1.00 24.83 499 VAL A N 1
ATOM 2192 C CA . VAL A 1 277 ? -13.976 -64.870 -9.335 1.00 21.54 499 VAL A CA 1
ATOM 2193 C C . VAL A 1 277 ? -12.499 -64.509 -9.334 1.00 23.35 499 VAL A C 1
ATOM 2194 O O . VAL A 1 277 ? -11.660 -65.271 -9.829 1.00 21.21 499 VAL A O 1
ATOM 2198 N N . MET A 1 278 ? -12.169 -63.353 -8.762 1.00 18.24 500 MET A N 1
ATOM 2199 C CA A MET A 1 278 ? -10.782 -62.915 -8.767 0.43 20.78 500 MET A CA 1
ATOM 2200 C CA B MET A 1 278 ? -10.795 -62.862 -8.737 0.57 20.74 500 MET A CA 1
ATOM 2201 C C . MET A 1 278 ? -10.030 -63.357 -7.518 1.00 16.53 500 MET A C 1
ATOM 2202 O O . MET A 1 278 ? -8.850 -63.709 -7.613 1.00 20.26 500 MET A O 1
ATOM 2211 N N . PHE A 1 279 ? -10.678 -63.345 -6.361 1.00 16.40 501 PHE A N 1
ATOM 2212 C CA . PHE A 1 279 ? -10.080 -63.814 -5.115 1.00 14.98 501 PHE A CA 1
ATOM 2213 C C . PHE A 1 279 ? -11.209 -63.926 -4.105 1.00 16.17 501 PHE A C 1
ATOM 2214 O O . PHE A 1 279 ? -12.337 -63.495 -4.359 1.00 18.29 501 PHE A O 1
ATOM 2222 N N . GLU A 1 280 ? -10.908 -64.531 -2.965 1.00 16.57 502 GLU A N 1
ATOM 2223 C CA . GLU A 1 280 ? -11.875 -64.605 -1.886 1.00 15.91 502 GLU A CA 1
ATOM 2224 C C . GLU A 1 280 ? -11.271 -63.991 -0.629 1.00 14.79 502 GLU A C 1
ATOM 2225 O O . GLU A 1 280 ? -10.057 -63.790 -0.524 1.00 14.66 502 GLU A O 1
ATOM 2231 N N . GLY A 1 281 ? -12.143 -63.663 0.316 1.00 14.47 503 GLY A N 1
ATOM 2232 C CA . GLY A 1 281 ? -11.690 -63.090 1.567 1.00 12.22 503 GLY A CA 1
ATOM 2233 C C . GLY A 1 281 ? -12.655 -63.435 2.674 1.00 12.39 503 GLY A C 1
ATOM 2234 O O . GLY A 1 281 ? -13.722 -64.011 2.447 1.00 14.49 503 GLY A O 1
ATOM 2235 N N . LYS A 1 282 ? -12.254 -63.078 3.892 1.00 12.39 504 LYS A N 1
ATOM 2236 C CA . LYS A 1 282 ? -13.112 -63.175 5.058 1.00 11.28 504 LYS A CA 1
ATOM 2237 C C . LYS A 1 282 ? -13.672 -61.800 5.352 1.00 14.45 504 LYS A C 1
ATOM 2238 O O . LYS A 1 282 ? -12.927 -60.817 5.386 1.00 14.15 504 LYS A O 1
ATOM 2244 N N . LEU A 1 283 ? -14.970 -61.735 5.567 1.00 11.51 505 LEU A N 1
ATOM 2245 C CA . LEU A 1 283 ? -15.616 -60.523 6.040 1.00 12.37 505 LEU A CA 1
ATOM 2246 C C . LEU A 1 283 ? -16.001 -60.782 7.488 1.00 12.68 505 LEU A C 1
ATOM 2247 O O . LEU A 1 283 ? -16.868 -61.618 7.770 1.00 12.92 505 LEU A O 1
ATOM 2252 N N . HIS A 1 284 ? -15.340 -60.081 8.401 1.00 12.09 506 HIS A N 1
ATOM 2253 C CA . HIS A 1 284 ? -15.458 -60.371 9.826 1.00 12.64 506 HIS A CA 1
ATOM 2254 C C . HIS A 1 284 ? -16.677 -59.692 10.431 1.00 13.10 506 HIS A C 1
ATOM 2255 O O . HIS A 1 284 ? -17.087 -58.616 10.000 1.00 13.42 506 HIS A O 1
ATOM 2262 N N . ARG A 1 285 ? -17.238 -60.333 11.469 1.00 13.21 507 ARG A N 1
ATOM 2263 C CA A ARG A 1 285 ? -18.443 -59.823 12.120 0.50 14.13 507 ARG A CA 1
ATOM 2264 C CA B ARG A 1 285 ? -18.450 -59.817 12.093 0.50 14.10 507 ARG A CA 1
ATOM 2265 C C . ARG A 1 285 ? -18.278 -58.395 12.606 1.00 13.98 507 ARG A C 1
ATOM 2266 O O . ARG A 1 285 ? -19.243 -57.627 12.608 1.00 14.80 507 ARG A O 1
ATOM 2281 N N . ASN A 1 286 ? -17.079 -58.019 13.051 1.00 14.33 508 ASN A N 1
ATOM 2282 C CA A ASN A 1 286 ? -16.851 -56.657 13.518 0.54 12.35 508 ASN A CA 1
ATOM 2283 C CA B ASN A 1 286 ? -16.906 -56.651 13.517 0.46 12.37 508 ASN A CA 1
ATOM 2284 C C . ASN A 1 286 ? -16.752 -55.654 12.378 1.00 13.58 508 ASN A C 1
ATOM 2285 O O . ASN A 1 286 ? -16.631 -54.458 12.642 1.00 15.95 508 ASN A O 1
ATOM 2294 N N . GLY A 1 287 ? -16.777 -56.111 11.130 1.00 12.66 509 GLY A N 1
ATOM 2295 C CA . GLY A 1 287 ? -16.914 -55.214 9.993 1.00 11.98 509 GLY A CA 1
ATOM 2296 C C . GLY A 1 287 ? -15.635 -54.821 9.280 1.00 12.61 509 GLY A C 1
ATOM 2297 O O . GLY A 1 287 ? -15.325 -53.631 9.172 1.00 14.04 509 GLY A O 1
ATOM 2298 N N . PHE A 1 288 ? -14.895 -55.802 8.777 1.00 11.50 510 PHE A N 1
ATOM 2299 C CA . PHE A 1 288 ? -13.713 -55.513 7.971 1.00 12.80 510 PHE A CA 1
ATOM 2300 C C . PHE A 1 288 ? -13.351 -56.773 7.210 1.00 11.13 510 PHE A C 1
ATOM 2301 O O . PHE A 1 288 ? -13.785 -57.874 7.570 1.00 11.17 510 PHE A O 1
ATOM 2309 N N . PHE A 1 289 ? -12.542 -56.599 6.159 1.00 12.47 511 PHE A N 1
ATOM 2310 C CA . PHE A 1 289 ? -12.131 -57.688 5.278 1.00 12.04 511 PHE A CA 1
ATOM 2311 C C . PHE A 1 289 ? -10.693 -58.100 5.553 1.00 11.52 511 PHE A C 1
ATOM 2312 O O . PHE A 1 289 ? -9.831 -57.249 5.782 1.00 10.81 511 PHE A O 1
ATOM 2320 N N . THR A 1 290 ? -10.425 -59.400 5.476 1.00 11.83 512 THR A N 1
ATOM 2321 C CA . THR A 1 290 ? -9.049 -59.871 5.399 1.00 12.46 512 THR A CA 1
ATOM 2322 C C . THR A 1 290 ? -8.902 -60.824 4.224 1.00 13.17 512 THR A C 1
ATOM 2323 O O . THR A 1 290 ? -9.863 -61.454 3.778 1.00 14.59 512 THR A O 1
ATOM 2327 N N . VAL A 1 291 ? -7.673 -60.922 3.722 1.00 12.51 513 VAL A N 1
ATOM 2328 C CA . VAL A 1 291 ? -7.356 -61.829 2.632 1.00 14.09 513 VAL A CA 1
ATOM 2329 C C . VAL A 1 291 ? -6.045 -62.521 2.962 1.00 15.14 513 VAL A C 1
ATOM 2330 O O . VAL A 1 291 ? -5.255 -62.040 3.775 1.00 14.62 513 VAL A O 1
ATOM 2334 N N . SER A 1 292 ? -5.807 -63.637 2.275 1.00 15.76 514 SER A N 1
ATOM 2335 C CA . SER A 1 292 ? -4.569 -64.401 2.406 1.00 17.61 514 SER A CA 1
ATOM 2336 C C . SER A 1 292 ? -3.547 -63.852 1.415 1.00 16.19 514 SER A C 1
ATOM 2337 O O . SER A 1 292 ? -3.671 -64.065 0.205 1.00 19.02 514 SER A O 1
ATOM 2340 N N . ALA A 1 293 ? -2.538 -63.143 1.923 1.00 17.41 515 ALA A N 1
ATOM 2341 C CA . ALA A 1 293 ? -1.537 -62.525 1.070 1.00 18.78 515 ALA A CA 1
ATOM 2342 C C . ALA A 1 293 ? -0.249 -62.334 1.857 1.00 18.74 515 ALA A C 1
ATOM 2343 O O . ALA A 1 293 ? -0.251 -62.267 3.087 1.00 22.90 515 ALA A O 1
ATOM 2345 N N . THR A 1 294 ? 0.863 -62.229 1.126 1.00 23.98 516 THR A N 1
ATOM 2346 C CA . THR A 1 294 ? 2.153 -61.954 1.745 1.00 25.56 516 THR A CA 1
ATOM 2347 C C . THR A 1 294 ? 2.785 -60.650 1.292 1.00 26.33 516 THR A C 1
ATOM 2348 O O . THR A 1 294 ? 3.581 -60.078 2.043 1.00 30.49 516 THR A O 1
ATOM 2352 N N . ALA A 1 295 ? 2.451 -60.158 0.110 1.00 22.36 517 ALA A N 1
ATOM 2353 C CA . ALA A 1 295 ? 3.097 -58.977 -0.435 1.00 23.51 517 ALA A CA 1
ATOM 2354 C C . ALA A 1 295 ? 2.047 -57.937 -0.786 1.00 20.20 517 ALA A C 1
ATOM 2355 O O . ALA A 1 295 ? 0.865 -58.250 -0.944 1.00 19.85 517 ALA A O 1
ATOM 2357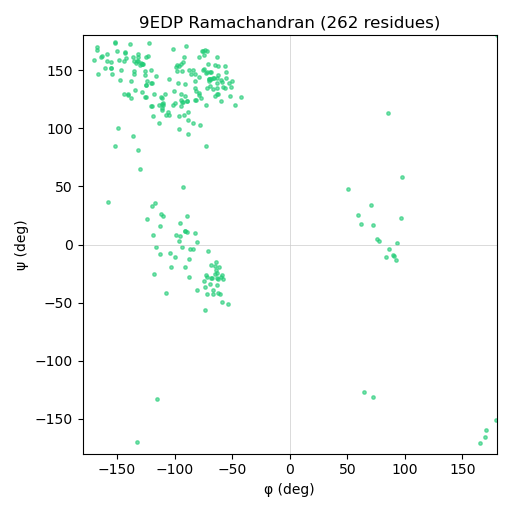 N N . ARG A 1 296 ? 2.511 -56.698 -0.921 1.00 15.03 518 ARG A N 1
ATOM 2358 C CA . ARG A 1 296 ? 1.647 -55.595 -1.327 1.00 17.65 518 ARG A CA 1
ATOM 2359 C C . ARG A 1 296 ? 0.894 -55.947 -2.600 1.00 21.54 518 ARG A C 1
ATOM 2360 O O . ARG A 1 296 ? 1.490 -56.359 -3.600 1.00 16.51 518 ARG A O 1
ATOM 2368 N N . THR A 1 297 ? -0.425 -55.794 -2.553 1.00 16.31 519 THR A N 1
ATOM 2369 C CA . THR A 1 297 ? -1.280 -56.126 -3.680 1.00 12.45 519 THR A CA 1
ATOM 2370 C C . THR A 1 297 ? -2.322 -55.030 -3.826 1.00 17.21 519 THR A C 1
ATOM 2371 O O . THR A 1 297 ? -3.007 -54.694 -2.855 1.00 15.96 519 THR A O 1
ATOM 2375 N N . LEU A 1 298 ? -2.418 -54.460 -5.023 1.00 13.89 520 LEU A N 1
ATOM 2376 C CA . LEU A 1 298 ? -3.346 -53.374 -5.316 1.00 12.36 520 LEU A CA 1
ATOM 2377 C C . LEU A 1 298 ? -4.469 -53.909 -6.194 1.00 16.35 520 LEU A C 1
ATOM 2378 O O . LEU A 1 298 ? -4.209 -54.528 -7.233 1.00 17.66 520 LEU A O 1
ATOM 2383 N N . ILE A 1 299 ? -5.712 -53.649 -5.795 1.00 12.74 521 ILE A N 1
ATOM 2384 C CA . ILE A 1 299 ? -6.892 -54.176 -6.477 1.00 12.75 521 ILE A CA 1
ATOM 2385 C C . ILE A 1 299 ? -7.654 -53.011 -7.100 1.00 14.65 521 ILE A C 1
ATOM 2386 O O . ILE A 1 299 ? -8.104 -52.100 -6.391 1.00 14.23 521 ILE A O 1
ATOM 2391 N N . VAL A 1 300 ? -7.805 -53.036 -8.423 1.00 13.37 522 VAL A N 1
ATOM 2392 C CA . VAL A 1 300 ? -8.595 -52.015 -9.104 1.00 10.88 522 VAL A CA 1
ATOM 2393 C C . VAL A 1 300 ? -10.068 -52.273 -8.805 1.00 17.77 522 VAL A C 1
ATOM 2394 O O . VAL A 1 300 ? -10.476 -53.435 -8.639 1.00 16.28 522 VAL A O 1
ATOM 2398 N N . PRO A 1 301 ? -10.897 -51.229 -8.730 1.00 13.68 523 PRO A N 1
ATOM 2399 C CA . PRO A 1 301 ? -12.234 -51.379 -8.144 1.00 17.26 523 PRO A CA 1
ATOM 2400 C C . PRO A 1 301 ? -13.318 -51.783 -9.128 1.00 19.06 523 PRO A C 1
ATOM 2401 O O . PRO A 1 301 ? -14.499 -51.529 -8.873 1.00 17.02 523 PRO A O 1
ATOM 2405 N N . ASP A 1 302 ? -12.953 -52.423 -10.234 1.00 15.64 524 ASP A N 1
ATOM 2406 C CA . ASP A 1 302 ? -13.965 -52.781 -11.227 1.00 19.09 524 ASP A CA 1
ATOM 2407 C C . ASP A 1 302 ? -14.502 -54.189 -10.988 1.00 21.73 524 ASP A C 1
ATOM 2408 O O . ASP A 1 302 ? -14.585 -55.027 -11.886 1.00 22.46 524 ASP A O 1
ATOM 2413 N N . GLY A 1 303 ? -14.883 -54.441 -9.739 1.00 16.05 525 GLY A N 1
ATOM 2414 C CA . GLY A 1 303 ? -15.488 -55.693 -9.336 1.00 14.53 525 GLY A CA 1
ATOM 2415 C C . GLY A 1 303 ? -16.399 -55.442 -8.153 1.00 17.78 525 GLY A C 1
ATOM 2416 O O . GLY A 1 303 ? -16.461 -54.329 -7.631 1.00 14.95 525 GLY A O 1
ATOM 2417 N N . TYR A 1 304 ? -17.126 -56.478 -7.737 1.00 15.28 526 TYR A N 1
ATOM 2418 C CA . TYR A 1 304 ? -17.984 -56.365 -6.566 1.00 14.96 526 TYR A CA 1
ATOM 2419 C C . TYR A 1 304 ? -17.781 -57.567 -5.653 1.00 15.93 526 TYR A C 1
ATOM 2420 O O . TYR A 1 304 ? -17.345 -58.637 -6.083 1.00 16.83 526 TYR A O 1
ATOM 2429 N N . PHE A 1 305 ? -18.091 -57.375 -4.374 1.00 15.21 527 PHE A N 1
ATOM 2430 C CA . PHE A 1 305 ? -18.041 -58.469 -3.418 1.00 12.58 527 PHE A CA 1
ATOM 2431 C C . PHE A 1 305 ? -19.388 -59.168 -3.336 1.00 15.98 527 PHE A C 1
ATOM 2432 O O . PHE A 1 305 ? -20.443 -58.526 -3.289 1.00 17.17 527 PHE A O 1
ATOM 2440 N N . ARG A 1 306 ? -19.333 -60.491 -3.279 1.00 17.78 528 ARG A N 1
ATOM 2441 C CA . ARG A 1 306 ? -20.504 -61.351 -3.223 1.00 16.98 528 ARG A CA 1
ATOM 2442 C C . ARG A 1 306 ? -20.374 -62.233 -1.992 1.00 20.88 528 ARG A C 1
ATOM 2443 O O . ARG A 1 306 ? -19.335 -62.871 -1.800 1.00 17.28 528 ARG A O 1
ATOM 2451 N N . PHE A 1 307 ? -21.398 -62.236 -1.143 1.00 16.52 529 PHE A N 1
ATOM 2452 C CA . PHE A 1 307 ? -21.407 -63.115 0.022 1.00 16.31 529 PHE A CA 1
ATOM 2453 C C . PHE A 1 307 ? -21.746 -64.529 -0.417 1.00 19.58 529 PHE A C 1
ATOM 2454 O O . PHE A 1 307 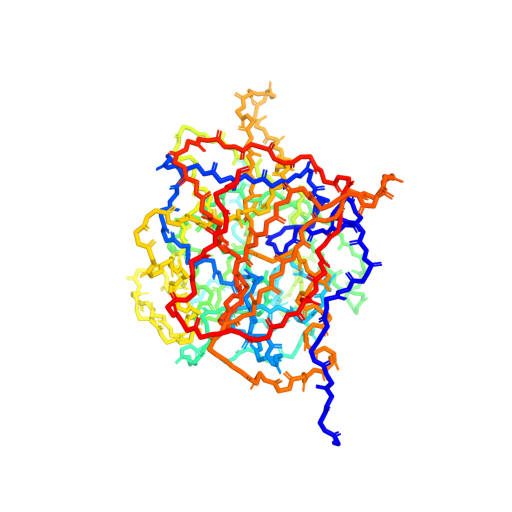? -22.769 -64.758 -1.069 1.00 18.69 529 PHE A O 1
ATOM 2462 N N . ASP A 1 308 ? -20.898 -65.485 -0.059 1.00 18.88 530 ASP A N 1
ATOM 2463 C CA . ASP A 1 308 ? -21.161 -66.856 -0.467 1.00 18.12 530 ASP A CA 1
ATOM 2464 C C . ASP A 1 308 ? -21.610 -67.766 0.671 1.00 22.41 530 ASP A C 1
ATOM 2465 O O . ASP A 1 308 ? -22.568 -68.525 0.490 1.00 19.13 530 ASP A O 1
ATOM 2470 N N . SER A 1 309 ? -21.015 -67.686 1.862 1.00 18.58 531 SER A N 1
ATOM 2471 C CA . SER A 1 309 ? -21.482 -68.548 2.948 1.00 18.85 531 SER A CA 1
ATOM 2472 C C . SER A 1 309 ? -20.853 -68.123 4.261 1.00 17.02 531 SER A C 1
ATOM 2473 O O . SER A 1 309 ? -19.798 -67.488 4.289 1.00 17.54 531 SER A O 1
ATOM 2476 N N . TRP A 1 310 ? -21.504 -68.519 5.349 1.00 16.57 532 TRP A N 1
ATOM 2477 C CA . TRP A 1 310 ? -20.907 -68.400 6.674 1.00 18.07 532 TRP A CA 1
ATOM 2478 C C . TRP A 1 310 ? -19.988 -69.593 6.899 1.00 25.16 532 TRP A C 1
ATOM 2479 O O . TRP A 1 310 ? -20.360 -70.729 6.589 1.00 24.38 532 TRP A O 1
ATOM 2490 N N . VAL A 1 311 ? -18.786 -69.346 7.421 1.00 17.10 533 VAL A N 1
ATOM 2491 C CA . VAL A 1 311 ? -17.806 -70.413 7.599 1.00 18.88 533 VAL A CA 1
ATOM 2492 C C . VAL A 1 311 ? -17.236 -70.353 9.009 1.00 22.36 533 VAL A C 1
ATOM 2493 O O . VAL A 1 311 ? -17.370 -69.353 9.716 1.00 16.78 533 VAL A O 1
ATOM 2497 N N . ASN A 1 312 ? -16.599 -71.455 9.410 1.00 21.26 534 ASN A N 1
ATOM 2498 C CA . ASN A 1 312 ? -15.971 -71.555 10.724 1.00 23.15 534 ASN A CA 1
ATOM 2499 C C . ASN A 1 312 ? -14.729 -70.669 10.782 1.00 16.97 534 ASN A C 1
ATOM 2500 O O . ASN A 1 312 ? -14.109 -70.354 9.766 1.00 17.12 534 ASN A O 1
ATOM 2505 N N . ARG A 1 313 ? -14.360 -70.267 12.000 1.00 15.69 535 ARG A N 1
ATOM 2506 C CA . ARG A 1 313 ? -13.229 -69.355 12.147 1.00 15.56 535 ARG A CA 1
ATOM 2507 C C . ARG A 1 313 ? -11.905 -69.970 11.704 1.00 15.94 535 ARG A C 1
ATOM 2508 O O . ARG A 1 313 ? -10.951 -69.226 11.442 1.00 15.67 535 ARG A O 1
ATOM 2516 N N . PHE A 1 314 ? -11.816 -71.295 11.601 1.00 16.49 536 PHE A N 1
ATOM 2517 C CA . PHE A 1 314 ? -10.583 -71.934 11.151 1.00 16.11 536 PHE A CA 1
ATOM 2518 C C . PHE A 1 314 ? -10.537 -72.142 9.639 1.00 14.98 536 PHE A C 1
ATOM 2519 O O . PHE A 1 314 ? -9.629 -72.822 9.144 1.00 18.47 536 PHE A O 1
ATOM 2527 N N . TYR A 1 315 ? -11.456 -71.530 8.892 1.00 16.48 537 TYR A N 1
ATOM 2528 C CA . TYR A 1 315 ? -11.451 -71.644 7.433 1.00 18.04 537 TYR A CA 1
ATOM 2529 C C . TYR A 1 315 ? -10.184 -71.035 6.850 1.00 18.41 537 TYR A C 1
ATOM 2530 O O . TYR A 1 315 ? -9.774 -69.943 7.246 1.00 18.63 537 TYR A O 1
ATOM 2539 N N . THR A 1 316 ? -9.555 -71.745 5.906 1.00 16.41 538 THR A N 1
ATOM 2540 C CA . THR A 1 316 ? -8.352 -71.270 5.241 1.00 16.35 538 THR A CA 1
ATOM 2541 C C . THR A 1 316 ? -8.736 -70.725 3.874 1.00 15.65 538 THR A C 1
ATOM 2542 O O . THR A 1 316 ? -9.278 -71.460 3.044 1.00 18.32 538 THR A O 1
ATOM 2546 N N . LEU A 1 317 ? -8.457 -69.445 3.653 1.00 16.79 539 LEU A N 1
ATOM 2547 C CA . LEU A 1 317 ? -8.741 -68.815 2.372 1.00 15.86 539 LEU A CA 1
ATOM 2548 C C . LEU A 1 317 ? -7.779 -69.293 1.293 1.00 20.05 539 LEU A C 1
ATOM 2549 O O . LEU A 1 317 ? -6.609 -69.581 1.552 1.00 22.15 539 LEU A O 1
ATOM 2554 N N . SER A 1 318 ? -8.270 -69.338 0.063 1.00 20.59 540 SER A N 1
ATOM 2555 C CA A SER A 1 318 ? -7.375 -69.514 -1.070 0.77 18.07 540 SER A CA 1
ATOM 2556 C CA B SER A 1 318 ? -7.377 -69.512 -1.073 0.23 18.33 540 SER A CA 1
ATOM 2557 C C . SER A 1 318 ? -6.458 -68.300 -1.163 1.00 18.49 540 SER A C 1
ATOM 2558 O O . SER A 1 318 ? -6.938 -67.157 -1.066 1.00 19.57 540 SER A O 1
ATOM 2563 N N . PRO A 1 319 ? -5.150 -68.488 -1.309 1.00 21.28 541 PRO A N 1
ATOM 2564 C CA . PRO A 1 319 ? -4.249 -67.338 -1.412 1.00 19.60 541 PRO A CA 1
ATOM 2565 C C . PRO A 1 319 ? -4.670 -66.404 -2.537 1.00 28.45 541 PRO A C 1
ATOM 2566 O O . PRO A 1 319 ? -5.150 -66.836 -3.587 1.00 24.31 541 PRO A O 1
ATOM 2570 N N . MET A 1 320 ? -4.502 -65.111 -2.297 1.00 18.87 542 MET A N 1
ATOM 2571 C CA A MET A 1 320 ? -4.881 -64.124 -3.302 0.87 27.66 542 MET A CA 1
ATOM 2572 C CA B MET A 1 320 ? -4.840 -64.086 -3.270 0.13 27.70 542 MET A CA 1
ATOM 2573 C C . MET A 1 320 ? -4.011 -64.269 -4.534 1.00 37.62 542 MET A C 1
ATOM 2574 O O . MET A 1 320 ? -4.502 -64.111 -5.653 1.00 37.48 542 MET A O 1
#

InterPro domains:
  IPR004005 Calicivirus coat protein [PF00915] (11-283)
  IPR013643 Calicivirus coat protein C-terminal [PF08435] (320-550)
  IPR029053 Viral coat protein subunit [G3DSA:2.60.120.20] (1-225)
  IPR033703 Picornavirus/Calicivirus coat protein [cd00205] (86-219)

Nearest PDB structures (foldseek):
  4x7e-assembly1_A  TM=9.171E-01  e=5.179E-35  Norovirus
  4rm0-assembly1_B  TM=8.952E-01  e=3.136E-35  Norovirus NLV/IF1998/2003/Iraq
  5iyw-assembly1_B  TM=9.085E-01  e=2.466E-34  Norovirus Hu/GII.4/CHDC2094/1974/US
  5o05-assembly1_A  TM=9.101E-01  e=8.886E-34  Norwalk virus
  2obs-assembly1_A  TM=9.020E-01  e=2.168E-33  Norovirus

B-factor: mean 24.13, std 12.53, range [8.97, 97.04]

Radius of gyration: 20.16 Å; Cα contacts (8 Å, |Δi|>4): 935; chains: 1; bounding box: 44×62×46 Å